Protein AF-A0AAN9F2J1-F1 (afdb_monomer)

Sequence (189 aa):
MKCRAEKGTFVWPIFYRLDPADVGFQRKSFGEAFEKHEQRYEEETIQEWKSASKEASKISGWHITYGTVEITIVNDIVQSVSTKLGKLREDDTISNIRSNIREVDELIKDQVTNMYLWPKALEVPIMDPAKDMKIPVGILIVKVLRATRLKKKDLVGAPDPYVKLKLTDDKPPSKKTTVKYKSLNPEWN

pLDDT: mean 80.3, std 12.78, range [51.94, 96.38]

Nearest PDB structures (foldseek):
  7xoz-assembly1_E  TM=9.386E-01  e=4.484E-05  Arabidopsis thaliana
  7xoz-assembly1_F  TM=9.449E-01  e=5.423E-05  Arabidopsis thaliana
  3ozi-assembly1_A  TM=9.285E-01  e=6.157E-05  Linum usitatissimum
  5teb-assembly6_F  TM=9.396E-01  e=2.485E-04  Arabidopsis thaliana
  5h3c-assembly1_A  TM=9.480E-01  e=1.213E-03  Arabidopsis thaliana

Mean predicted aligned error: 16.96 Å

Organism: Crotalaria pallida (NCBI:txid3830)

Solvent-accessible surface area (backbone atoms only — not comparable to full-atom values): 11326 Å² total; per-residue (Å²): 103,67,57,37,75,77,67,66,46,91,74,69,48,73,29,76,73,47,58,46,65,32,49,34,67,45,34,69,77,54,20,59,50,49,60,60,44,59,78,74,47,57,67,68,60,51,52,53,49,51,51,43,34,30,58,49,38,74,45,76,58,50,74,42,49,93,88,56,65,61,68,59,55,52,52,50,50,53,49,52,52,52,51,55,61,52,71,69,63,86,57,92,71,46,69,68,50,50,56,57,47,52,53,49,52,51,48,49,52,49,54,51,48,62,60,73,46,53,38,65,58,42,74,37,71,38,71,53,91,90,49,101,56,98,63,58,82,44,73,47,77,42,70,58,42,67,51,69,80,55,81,73,85,59,97,73,79,60,45,61,48,62,53,75,49,66,89,61,92,82,70,81,73,63,47,66,56,72,72,36,80,60,35,48,59,41,69,55,81

InterPro domains:
  IPR000008 C2 domain [PF00168] (138-189)
  IPR000008 C2 domain [PS50004] (121-189)
  IPR000157 Toll/interleukin-1 receptor homology (TIR) domain [PF01582] (1-91)
  IPR035892 C2 domain superfamily [G3DSA:2.60.40.150] (127-189)
  IPR035892 C2 domain superfamily [SSF49562] (132-189)
  IPR035897 Toll/interleukin-1 receptor homology (TIR) domain superfamily [G3DSA:3.40.50.10140] (1-107)
  IPR035897 Toll/interleukin-1 receptor homology (TIR) domain superfamily [SSF52200] (3-64)
  IPR045050 Synaptotagmin, plant [PTHR10774] (102-189)

Foldseek 3Di:
DVCCVPVVDDDADEAAQHQLVCQQVVDDPSVVVLVVVPVPDDPVVSVVSNVVSNVNSPDHHHYHHPPDPVVVRVVVVVVVVVVVVVVVPPDPVVPVVVVVVVVVVVVVVVVVCLVVCPLPWDWFFAPDPVDPDPDGPDIDTHRDFKDAQADAPDPDAADFDKDWDQPDPPDDDIDIQDTHHRDRIDGSD

Radius of gyration: 23.97 Å; Cα contacts (8 Å, |Δi|>4): 207; chains: 1; bounding box: 60×46×66 Å

Secondary structure (DSSP, 8-state):
-HHHHHH------EEESS-HHHHHTT-HHHHHHHHHHHTTS-HHHHHHHHHHHHHHHTS--EEE-TT--HHHHHHHHHHHHHHHHHHT-SSTTHHHHHHHHHHHHHHHHHHHHHHHT-S-EEEEEEP-TTS--SS-SEEEEEE--B--SPPP-SSSS------EE-S-SSS---EEPPPPTT-SS-B--

Structure (mmCIF, N/CA/C/O backbone):
data_AF-A0AAN9F2J1-F1
#
_entry.id   AF-A0AAN9F2J1-F1
#
loop_
_atom_site.group_PDB
_atom_site.id
_atom_site.type_symbol
_atom_site.label_atom_id
_atom_site.label_alt_id
_atom_site.la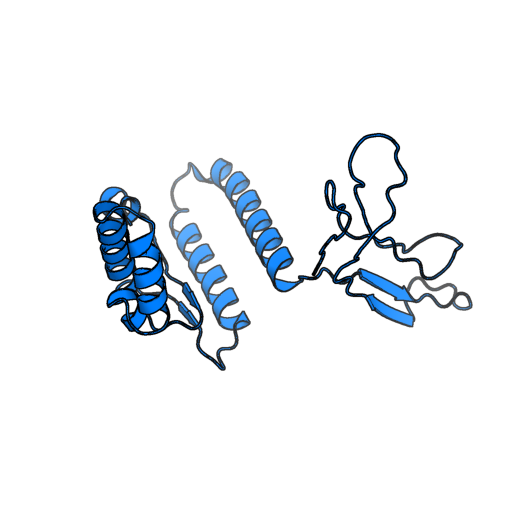bel_comp_id
_atom_site.label_asym_id
_atom_site.label_entity_id
_atom_site.label_seq_id
_atom_site.pdbx_PDB_ins_code
_atom_site.Cartn_x
_atom_site.Cartn_y
_atom_site.Cartn_z
_atom_site.occupancy
_atom_site.B_iso_or_equiv
_atom_site.auth_seq_id
_atom_site.auth_comp_id
_atom_site.auth_asym_id
_atom_site.auth_atom_id
_atom_site.pdbx_PDB_model_num
ATOM 1 N N . MET A 1 1 ? -8.086 2.748 13.077 1.00 88.12 1 MET A N 1
ATOM 2 C CA . MET A 1 1 ? -9.523 2.441 13.282 1.00 88.12 1 MET A CA 1
ATOM 3 C C . MET A 1 1 ? -10.230 3.407 14.230 1.00 88.12 1 MET A C 1
ATOM 5 O O . MET A 1 1 ? -11.348 3.783 13.906 1.00 88.12 1 MET A O 1
ATOM 9 N N . LYS A 1 2 ? -9.588 3.889 15.309 1.00 84.88 2 LYS A N 1
ATOM 10 C CA . LYS A 1 2 ? -10.145 4.899 16.239 1.00 84.88 2 LYS A CA 1
ATOM 11 C C . LYS A 1 2 ? -10.732 6.139 15.524 1.00 84.88 2 LYS A C 1
ATOM 13 O O . LYS A 1 2 ? -11.918 6.406 15.659 1.00 84.88 2 LYS A O 1
ATOM 18 N N . CYS A 1 3 ? -9.987 6.771 14.604 1.00 79.50 3 CYS A N 1
ATOM 19 C CA . CYS A 1 3 ? -10.497 7.910 13.814 1.00 79.50 3 CYS A CA 1
ATOM 20 C C . CYS A 1 3 ? -11.768 7.604 13.003 1.00 79.50 3 CYS A C 1
ATOM 22 O O . CYS A 1 3 ? -12.643 8.457 12.897 1.00 79.50 3 CYS A O 1
ATOM 24 N N . ARG A 1 4 ? -11.901 6.393 12.446 1.00 84.44 4 ARG A N 1
ATOM 25 C CA . ARG A 1 4 ? -13.108 5.998 11.705 1.00 84.44 4 ARG A CA 1
ATOM 26 C C . ARG A 1 4 ? -14.330 5.973 12.621 1.00 84.44 4 ARG A C 1
ATOM 28 O O . ARG A 1 4 ? -15.388 6.426 12.206 1.00 84.44 4 ARG A O 1
ATOM 35 N N . ALA A 1 5 ? -14.171 5.447 13.834 1.00 82.81 5 ALA A N 1
ATOM 36 C CA . ALA A 1 5 ? -15.243 5.370 14.821 1.00 82.81 5 ALA A CA 1
ATOM 37 C C . ALA A 1 5 ? -15.599 6.752 15.392 1.00 82.81 5 ALA A C 1
ATOM 39 O O . ALA A 1 5 ? -16.771 7.085 15.499 1.00 82.81 5 ALA A O 1
ATOM 40 N N . GLU A 1 6 ? -14.595 7.569 15.712 1.00 83.44 6 GLU A N 1
ATOM 41 C CA . GLU A 1 6 ? -14.786 8.852 16.403 1.00 83.44 6 GLU A CA 1
ATOM 42 C C . GLU A 1 6 ? -15.115 10.015 15.462 1.00 83.44 6 GLU A C 1
ATOM 44 O O . GLU A 1 6 ? -15.897 10.896 15.800 1.00 83.44 6 GLU A O 1
ATOM 49 N N . LYS A 1 7 ? -14.492 10.047 14.280 1.00 80.44 7 LYS A N 1
ATOM 50 C CA . LYS A 1 7 ? -14.532 11.185 13.345 1.00 80.44 7 LYS A CA 1
A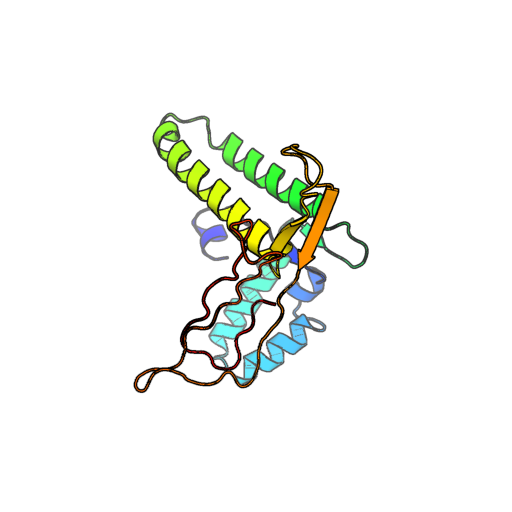TOM 51 C C . LYS A 1 7 ? -15.241 10.851 12.034 1.00 80.44 7 LYS A C 1
ATOM 53 O O . LYS A 1 7 ? -15.190 11.646 11.101 1.00 80.44 7 LYS A O 1
ATOM 58 N N . GLY A 1 8 ? -15.816 9.652 11.915 1.00 79.06 8 GLY A N 1
ATOM 59 C CA . GLY A 1 8 ? -16.486 9.200 10.693 1.00 79.06 8 GLY A CA 1
ATOM 60 C C . GLY A 1 8 ? -15.572 9.154 9.464 1.00 79.06 8 GLY A C 1
ATOM 61 O O . GLY A 1 8 ? -16.050 9.280 8.338 1.00 79.06 8 GLY A O 1
ATOM 62 N N . THR A 1 9 ? -14.252 9.016 9.649 1.00 77.44 9 THR A N 1
ATOM 63 C CA . THR A 1 9 ? -13.304 9.031 8.524 1.00 77.44 9 THR A CA 1
ATOM 64 C C . THR A 1 9 ? -13.534 7.829 7.615 1.00 77.44 9 THR A C 1
ATOM 66 O O . THR A 1 9 ? -13.667 6.699 8.088 1.00 77.44 9 THR A O 1
ATOM 69 N N . PHE A 1 10 ? -13.536 8.047 6.300 1.00 83.12 10 PHE A N 1
ATOM 70 C CA . PHE A 1 10 ? -13.617 6.948 5.342 1.00 83.12 10 PHE A CA 1
ATOM 71 C C . PHE A 1 10 ? -12.339 6.109 5.396 1.00 83.12 10 PHE A C 1
ATOM 73 O O . PHE A 1 10 ? -11.229 6.636 5.400 1.00 83.12 10 PHE A O 1
ATOM 80 N N . VAL A 1 11 ? -12.512 4.792 5.440 1.00 89.25 11 VAL A N 1
ATOM 81 C CA . VAL A 1 11 ? -11.433 3.808 5.361 1.00 89.25 11 VAL A CA 1
ATOM 82 C C . VAL A 1 11 ? -11.823 2.835 4.267 1.00 89.25 11 VAL A C 1
ATOM 84 O O . VAL A 1 11 ? -12.936 2.311 4.297 1.00 89.25 11 VAL A O 1
ATOM 87 N N . TRP A 1 12 ? -10.910 2.586 3.337 1.00 91.62 12 TRP A N 1
ATOM 88 C CA . TRP A 1 12 ? -11.069 1.553 2.325 1.00 91.62 12 TRP A CA 1
ATOM 89 C C . TRP A 1 12 ? -9.886 0.592 2.400 1.00 91.62 12 TRP A C 1
ATOM 91 O O . TRP A 1 12 ? -8.775 0.971 2.022 1.00 91.62 12 TRP A O 1
ATOM 101 N N . PRO A 1 13 ? -10.074 -0.621 2.939 1.00 94.12 13 PRO A N 1
ATOM 102 C CA . PRO A 1 13 ? -8.992 -1.585 3.008 1.00 94.12 13 PRO A CA 1
ATOM 103 C C . PRO A 1 13 ? -8.634 -2.110 1.613 1.00 94.12 13 PRO A C 1
ATOM 105 O O . PRO A 1 13 ? -9.491 -2.288 0.745 1.00 94.12 13 PRO A O 1
ATOM 108 N N . ILE A 1 14 ? -7.346 -2.389 1.426 1.00 95.50 14 ILE A N 1
ATOM 109 C CA . ILE A 1 14 ? -6.813 -3.097 0.264 1.00 95.50 14 ILE A CA 1
ATOM 110 C C . ILE A 1 14 ? -6.174 -4.378 0.792 1.00 95.50 14 ILE A C 1
ATOM 112 O O . ILE A 1 14 ? -5.176 -4.338 1.511 1.00 95.50 14 ILE A O 1
ATOM 116 N N . PHE A 1 15 ? -6.761 -5.516 0.449 1.00 94.12 15 PHE A N 1
ATOM 117 C CA . PHE A 1 15 ? -6.281 -6.835 0.827 1.00 94.12 15 PHE A CA 1
ATOM 118 C C . PHE A 1 15 ? -5.424 -7.393 -0.308 1.00 94.12 15 PHE A C 1
ATOM 120 O O . PHE A 1 15 ? -5.926 -7.971 -1.274 1.00 94.12 15 PHE A O 1
ATOM 127 N N . TYR A 1 16 ? -4.114 -7.163 -0.221 1.00 93.50 16 TYR A N 1
ATOM 128 C CA . TYR A 1 16 ? -3.163 -7.602 -1.238 1.00 93.50 16 TYR A CA 1
ATOM 129 C C . TYR A 1 16 ? -2.696 -9.032 -0.973 1.00 93.50 16 TYR A C 1
ATOM 131 O O . TYR A 1 16 ? -1.917 -9.273 -0.054 1.00 93.50 16 TYR A O 1
ATOM 139 N N . ARG A 1 17 ? -3.171 -9.978 -1.787 1.00 91.25 17 ARG A N 1
ATOM 140 C CA . ARG A 1 17 ? -2.888 -11.420 -1.685 1.00 91.25 17 ARG A CA 1
ATOM 141 C C . ARG A 1 17 ? -3.198 -12.004 -0.303 1.00 91.25 17 ARG A C 1
ATOM 143 O O . ARG A 1 17 ? -2.570 -12.970 0.125 1.00 91.25 17 ARG A O 1
ATOM 150 N N . LEU A 1 18 ? -4.169 -11.411 0.382 1.00 91.25 18 LEU A N 1
ATOM 151 C CA . LEU A 1 18 ? -4.663 -11.828 1.685 1.00 91.25 18 LEU A CA 1
ATOM 152 C C . LEU A 1 18 ? -6.176 -11.936 1.611 1.00 91.25 18 LEU A C 1
ATOM 154 O O . LEU A 1 18 ? -6.822 -11.025 1.105 1.00 91.25 18 LEU A O 1
ATOM 158 N N . ASP A 1 19 ? -6.728 -13.007 2.170 1.00 92.38 19 ASP A N 1
ATOM 159 C CA . ASP A 1 19 ? -8.167 -13.107 2.367 1.00 92.38 19 ASP A CA 1
ATOM 160 C C . ASP A 1 19 ? -8.578 -12.185 3.535 1.00 92.38 19 ASP A C 1
ATOM 162 O O . ASP A 1 19 ? -7.998 -12.295 4.625 1.00 92.38 19 ASP A O 1
ATOM 166 N N . PRO A 1 20 ? -9.567 -11.289 3.361 1.00 95.06 20 PRO A N 1
ATOM 167 C CA . PRO A 1 20 ? -10.099 -10.478 4.453 1.00 95.06 20 PRO A CA 1
ATOM 168 C C . PRO A 1 20 ? -10.484 -11.306 5.687 1.00 95.06 20 PRO A C 1
ATOM 170 O O . PRO A 1 20 ? -10.257 -10.865 6.814 1.00 95.06 20 PRO A O 1
ATOM 173 N N . ALA A 1 21 ? -11.013 -12.520 5.505 1.00 95.06 21 ALA A N 1
ATOM 174 C CA . ALA A 1 21 ? -11.362 -13.405 6.610 1.00 95.06 21 ALA A CA 1
ATOM 175 C C . ALA A 1 21 ? -10.120 -13.849 7.396 1.00 95.06 21 ALA A C 1
ATOM 177 O O . ALA A 1 21 ? -10.139 -13.851 8.628 1.00 95.06 21 ALA A O 1
ATOM 178 N N . ASP A 1 22 ? -9.020 -14.166 6.709 1.00 95.50 22 ASP A N 1
ATOM 179 C CA . ASP A 1 22 ? -7.764 -14.535 7.366 1.00 95.50 22 ASP A CA 1
ATOM 180 C C . ASP A 1 22 ? -7.171 -13.347 8.141 1.00 95.50 22 ASP A C 1
ATOM 182 O O . ASP A 1 22 ? -6.646 -13.534 9.238 1.00 95.50 22 ASP A O 1
ATOM 186 N N . VAL A 1 23 ? -7.331 -12.116 7.639 1.00 95.69 23 VAL A N 1
ATOM 187 C CA . VAL A 1 23 ? -6.962 -10.887 8.367 1.00 95.69 23 VAL A CA 1
ATOM 188 C C . VAL A 1 23 ? -7.830 -10.693 9.610 1.00 95.69 23 VAL A C 1
ATOM 190 O O . VAL A 1 23 ? -7.321 -10.373 10.686 1.00 95.69 23 VAL A O 1
ATOM 193 N N . GLY A 1 24 ? -9.142 -10.898 9.478 1.00 95.56 24 GLY A N 1
ATOM 194 C CA . GLY A 1 24 ? -10.116 -10.663 10.541 1.00 95.56 24 GLY A CA 1
ATOM 195 C C . GLY A 1 24 ? -10.065 -11.674 11.682 1.00 95.56 24 GLY A C 1
ATOM 196 O O . GLY A 1 24 ? -10.302 -11.305 12.834 1.00 95.56 24 GLY A O 1
ATOM 197 N N . PHE A 1 25 ? -9.729 -12.926 11.368 1.00 95.19 25 PHE A N 1
ATOM 198 C CA . PHE A 1 25 ? -9.583 -14.019 12.334 1.00 95.19 25 PHE A CA 1
ATOM 199 C C . PHE A 1 25 ? -8.126 -14.350 12.679 1.00 95.19 25 PHE A C 1
ATOM 201 O O . PHE A 1 25 ? -7.899 -15.310 13.409 1.00 95.19 25 PHE A O 1
ATOM 208 N N . GLN A 1 26 ? -7.160 -13.595 12.145 1.00 95.31 26 GLN A N 1
ATOM 209 C CA . GLN A 1 26 ? -5.722 -13.808 12.339 1.00 95.31 26 GLN A CA 1
ATOM 210 C C . GLN A 1 26 ? -5.296 -15.251 12.029 1.00 95.31 26 GLN A C 1
ATOM 212 O O . GLN A 1 26 ? -4.743 -15.953 12.869 1.00 95.31 26 GLN A O 1
ATOM 217 N N . ARG A 1 27 ? -5.589 -15.712 10.810 1.00 95.69 27 ARG A N 1
ATOM 218 C CA . ARG A 1 27 ? -5.299 -17.079 10.347 1.00 95.69 27 ARG A CA 1
ATOM 219 C C . ARG A 1 27 ? -4.188 -17.102 9.298 1.00 95.69 27 ARG A C 1
ATOM 221 O O . ARG A 1 27 ? -3.841 -16.072 8.717 1.00 95.69 27 ARG A O 1
ATOM 228 N N . LYS A 1 28 ? -3.664 -18.304 9.032 1.00 94.69 28 LYS A N 1
ATOM 229 C CA . LYS A 1 28 ? -2.629 -18.577 8.017 1.00 94.69 28 LYS A CA 1
ATOM 230 C C . LYS A 1 28 ? -1.415 -17.652 8.198 1.00 94.69 28 LYS A C 1
ATOM 232 O O . LYS A 1 28 ? -1.052 -17.335 9.326 1.00 94.69 28 LYS A O 1
ATOM 237 N N . SER A 1 29 ? -0.836 -17.166 7.102 1.00 93.25 29 SER A N 1
ATOM 238 C CA . SER A 1 29 ? 0.326 -16.274 7.105 1.00 93.25 29 SER A CA 1
ATOM 239 C C . SER A 1 29 ? 0.131 -15.001 7.936 1.00 93.25 29 SER A C 1
ATOM 241 O O . SER A 1 29 ? 1.095 -14.492 8.504 1.00 93.25 29 SER A O 1
ATOM 243 N N . PHE A 1 30 ? -1.099 -14.486 8.038 1.00 93.19 30 PHE A N 1
ATOM 244 C CA . PHE A 1 30 ? -1.392 -13.318 8.867 1.00 93.19 30 PHE A CA 1
ATOM 245 C C . PHE A 1 30 ? -1.363 -13.671 10.362 1.00 93.19 30 PHE A C 1
ATOM 247 O O . PHE A 1 30 ? -0.805 -12.923 11.159 1.00 93.19 30 PHE A O 1
ATOM 254 N N . GLY A 1 31 ? -1.895 -14.840 10.731 1.00 94.25 31 GLY A N 1
ATOM 255 C CA . GLY A 1 31 ? -1.804 -15.393 12.087 1.00 94.25 31 GLY A CA 1
ATOM 256 C C . GLY A 1 31 ? -0.367 -15.689 12.517 1.00 94.25 31 GLY A C 1
ATOM 257 O O . GLY A 1 31 ? 0.063 -15.225 13.567 1.00 94.25 31 GLY A O 1
ATOM 258 N N . GLU A 1 32 ? 0.414 -16.350 11.659 1.00 95.06 32 GLU A N 1
ATOM 259 C CA . GLU A 1 32 ? 1.839 -16.633 11.905 1.00 95.06 32 GLU A CA 1
ATOM 260 C C . GLU A 1 32 ? 2.663 -15.351 12.134 1.00 95.06 32 GLU A C 1
ATOM 262 O O . GLU A 1 32 ? 3.640 -15.342 12.887 1.00 95.06 32 GLU A O 1
ATOM 267 N N . ALA A 1 33 ? 2.292 -14.245 11.478 1.00 94.44 33 ALA A N 1
ATOM 268 C CA . ALA A 1 33 ? 2.910 -12.945 11.722 1.00 94.44 33 ALA A CA 1
ATOM 269 C C . ALA A 1 33 ? 2.545 -12.391 13.111 1.00 94.44 33 ALA A C 1
ATOM 271 O O . ALA A 1 33 ? 3.418 -11.857 13.798 1.00 94.44 33 ALA A O 1
ATOM 272 N N . PHE A 1 34 ? 1.293 -12.556 13.549 1.00 94.56 34 PHE A N 1
ATOM 273 C CA . PHE A 1 34 ? 0.853 -12.163 14.890 1.00 94.56 34 PHE A CA 1
ATOM 274 C C . PHE A 1 34 ? 1.563 -12.952 15.994 1.00 94.56 34 PHE A C 1
ATOM 276 O O . PHE A 1 34 ? 2.054 -12.331 16.931 1.00 94.56 34 PHE A O 1
ATOM 283 N N . GLU A 1 35 ? 1.728 -14.269 15.849 1.00 94.19 35 GLU A N 1
ATOM 284 C CA . GLU A 1 35 ? 2.464 -15.103 16.818 1.00 94.19 35 GLU A CA 1
ATOM 285 C C . GLU A 1 35 ? 3.909 -14.611 17.022 1.00 94.19 35 GLU A C 1
ATOM 287 O O . GLU A 1 35 ? 4.427 -14.561 18.138 1.00 94.19 35 GLU A O 1
ATOM 292 N N . LYS A 1 36 ? 4.574 -14.176 15.944 1.00 93.88 36 LYS A N 1
ATOM 293 C CA . LYS A 1 36 ? 5.924 -13.588 16.023 1.00 93.88 36 LYS A CA 1
ATOM 294 C C . LYS A 1 36 ? 5.934 -12.228 16.719 1.00 93.88 36 LYS A C 1
ATOM 296 O O . LYS A 1 36 ? 6.934 -11.876 17.347 1.00 93.88 36 LYS A O 1
ATOM 301 N N . HIS A 1 37 ? 4.875 -11.438 16.563 1.00 91.56 37 HIS A N 1
ATOM 302 C CA . HIS A 1 37 ? 4.752 -10.129 17.202 1.00 91.56 37 HIS A CA 1
ATOM 303 C C . HIS A 1 37 ? 4.378 -10.238 18.683 1.00 91.56 37 HIS A C 1
ATOM 305 O O . HIS A 1 37 ? 4.889 -9.453 19.474 1.00 91.56 37 HIS A O 1
ATOM 311 N N . GLU A 1 38 ? 3.599 -11.243 19.079 1.00 93.19 38 GLU A N 1
ATOM 312 C CA . GLU A 1 38 ? 3.271 -11.537 20.482 1.00 93.19 38 GLU A CA 1
ATOM 313 C C . GLU A 1 38 ? 4.507 -11.779 21.354 1.00 93.19 38 GLU A C 1
ATOM 315 O O . GLU A 1 38 ? 4.516 -11.431 22.526 1.00 93.19 38 GLU A O 1
ATOM 320 N N . GLN A 1 39 ? 5.594 -12.298 20.779 1.00 91.19 39 GLN A N 1
ATOM 321 C CA . GLN A 1 39 ? 6.862 -12.485 21.495 1.00 91.19 39 GLN A CA 1
ATOM 322 C C . GLN A 1 39 ? 7.644 -11.179 21.722 1.00 91.19 39 GLN A C 1
ATOM 324 O O . GLN A 1 39 ? 8.650 -11.182 22.430 1.00 91.19 39 GLN A O 1
ATOM 329 N N . ARG A 1 40 ? 7.260 -10.084 21.055 1.00 92.56 40 ARG A N 1
ATOM 330 C CA . ARG A 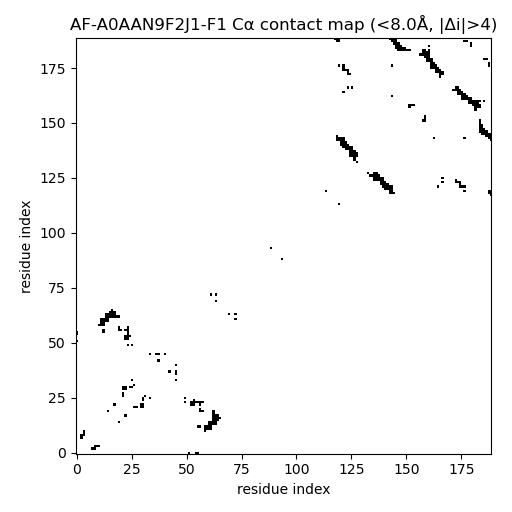1 40 ? 8.045 -8.838 20.978 1.00 92.56 40 ARG A CA 1
ATOM 331 C C . ARG A 1 40 ? 7.333 -7.621 21.550 1.00 92.56 40 ARG A C 1
ATOM 333 O O . ARG A 1 40 ? 7.997 -6.619 21.801 1.00 92.56 40 ARG A O 1
ATOM 340 N N . TYR A 1 41 ? 6.014 -7.679 21.678 1.00 94.31 41 TYR A N 1
ATOM 341 C CA . TYR A 1 41 ? 5.180 -6.547 22.053 1.00 94.31 41 TYR A CA 1
ATOM 342 C C . TYR A 1 41 ? 4.251 -6.920 23.202 1.00 94.31 41 TYR A C 1
ATOM 344 O O . TYR A 1 41 ? 3.850 -8.072 23.337 1.00 94.31 41 TYR A O 1
ATOM 352 N N . GLU A 1 42 ? 3.896 -5.912 23.997 1.00 95.44 42 GLU A N 1
ATOM 353 C CA . GLU A 1 42 ? 2.980 -6.045 25.128 1.00 95.44 42 GLU A CA 1
ATOM 354 C C . GLU A 1 42 ? 1.606 -6.567 24.687 1.00 95.44 42 GLU A C 1
ATOM 356 O O . GLU A 1 42 ? 1.095 -6.201 23.620 1.00 95.44 42 GLU A O 1
ATOM 361 N N . GLU A 1 43 ? 0.974 -7.370 25.544 1.00 93.69 43 GLU A N 1
ATOM 362 C CA . GLU A 1 43 ? -0.318 -8.002 25.257 1.00 93.69 43 GLU A CA 1
ATOM 363 C C . GLU A 1 43 ? -1.396 -6.972 24.887 1.00 93.69 43 GLU A C 1
ATOM 365 O O . GLU A 1 43 ? -2.131 -7.168 23.920 1.00 93.69 43 GLU A O 1
ATOM 370 N N . GLU A 1 44 ? -1.441 -5.833 25.584 1.00 95.81 44 GLU A N 1
ATOM 371 C CA . GLU A 1 44 ? -2.381 -4.744 25.295 1.00 95.81 44 GLU A CA 1
ATOM 372 C C . GLU A 1 44 ? -2.253 -4.250 23.843 1.00 95.81 44 GLU A C 1
ATOM 374 O O . GLU A 1 44 ? -3.252 -4.121 23.132 1.00 95.81 44 GLU A O 1
ATOM 379 N N . THR A 1 45 ? -1.019 -4.062 23.363 1.00 94.19 45 THR A N 1
ATOM 380 C CA . THR A 1 45 ? -0.748 -3.614 21.986 1.00 94.19 45 THR A CA 1
ATOM 381 C C . THR A 1 45 ? -1.227 -4.651 20.971 1.00 94.19 45 THR A C 1
ATOM 383 O O . THR A 1 45 ? -1.854 -4.307 19.966 1.00 94.19 45 THR A O 1
ATOM 386 N N . ILE A 1 46 ? -0.983 -5.935 21.244 1.00 95.88 46 ILE A N 1
ATOM 387 C CA . ILE A 1 46 ? -1.442 -7.026 20.382 1.00 95.88 46 ILE A CA 1
ATOM 388 C C . ILE A 1 46 ? -2.970 -7.077 20.319 1.00 95.88 46 ILE A C 1
ATOM 390 O O . ILE A 1 46 ? -3.529 -7.232 19.230 1.00 95.88 46 ILE A O 1
ATOM 394 N N . GLN A 1 47 ? -3.659 -6.925 21.452 1.00 94.31 47 GLN A N 1
ATOM 395 C CA . GLN A 1 47 ? -5.124 -6.924 21.490 1.00 94.31 47 GLN A CA 1
ATOM 396 C C . GLN A 1 47 ? -5.710 -5.735 20.719 1.00 94.31 47 GLN A C 1
ATOM 398 O O . GLN A 1 47 ? -6.669 -5.909 19.957 1.00 94.31 47 GLN A O 1
ATOM 403 N N . GLU A 1 48 ? -5.106 -4.545 20.830 1.00 95.44 48 GLU A N 1
ATOM 404 C CA . GLU A 1 48 ? -5.499 -3.390 20.018 1.00 95.44 48 GLU A CA 1
ATOM 405 C C . GLU A 1 48 ? -5.358 -3.676 18.516 1.00 95.44 48 GLU A C 1
ATOM 407 O O . GLU A 1 48 ? -6.264 -3.363 17.735 1.00 95.44 48 GLU A O 1
ATOM 412 N N . TRP A 1 49 ? -4.253 -4.300 18.097 1.00 96.38 49 TRP A N 1
ATOM 413 C CA . TRP A 1 49 ? -4.015 -4.640 16.693 1.00 96.38 49 TRP A CA 1
ATOM 414 C C . TRP A 1 49 ? -4.984 -5.707 16.188 1.00 96.38 49 TRP A C 1
ATOM 416 O O . TRP A 1 49 ? -5.577 -5.519 15.127 1.00 96.38 49 TRP A O 1
ATOM 426 N N . LYS A 1 50 ? -5.223 -6.779 16.958 1.00 96.19 50 LYS A N 1
ATOM 427 C CA . LYS A 1 50 ? -6.214 -7.817 16.622 1.00 96.19 50 LYS A CA 1
ATOM 428 C C . LYS A 1 50 ? -7.607 -7.216 16.444 1.00 96.19 50 LYS A C 1
ATOM 430 O O . LYS A 1 50 ? -8.284 -7.493 15.452 1.00 96.19 50 LYS A O 1
ATOM 435 N N . SER A 1 51 ? -8.013 -6.339 17.362 1.00 95.94 51 SER A N 1
ATOM 436 C CA . SER A 1 51 ? -9.287 -5.620 17.281 1.00 95.94 51 SER A CA 1
ATOM 437 C C . SER A 1 51 ? -9.357 -4.735 16.030 1.00 95.94 51 SER A C 1
ATOM 439 O O . SER A 1 51 ? -10.314 -4.814 15.256 1.00 95.94 51 SER A O 1
ATOM 441 N N . ALA A 1 52 ? -8.306 -3.956 15.754 1.00 95.62 52 ALA A N 1
ATOM 442 C CA . ALA A 1 52 ? -8.241 -3.104 14.571 1.00 95.62 52 ALA A CA 1
ATOM 443 C C . ALA A 1 52 ? -8.280 -3.904 13.256 1.00 95.62 52 ALA A C 1
ATOM 445 O O . ALA A 1 52 ? -8.994 -3.506 12.334 1.00 95.62 52 ALA A O 1
ATOM 446 N N . SER A 1 53 ? -7.568 -5.031 13.170 1.00 95.88 53 SER A N 1
ATOM 447 C CA . SER A 1 53 ? -7.580 -5.931 12.009 1.00 95.88 53 SER A CA 1
ATOM 448 C C . SER A 1 53 ? -8.950 -6.570 11.797 1.00 95.88 53 SER A C 1
ATOM 450 O O . SER A 1 53 ? -9.450 -6.592 10.671 1.00 95.88 53 SER A O 1
ATOM 452 N N . LYS A 1 54 ? -9.606 -7.017 12.875 1.00 96.19 54 LYS A N 1
ATOM 453 C CA . LYS A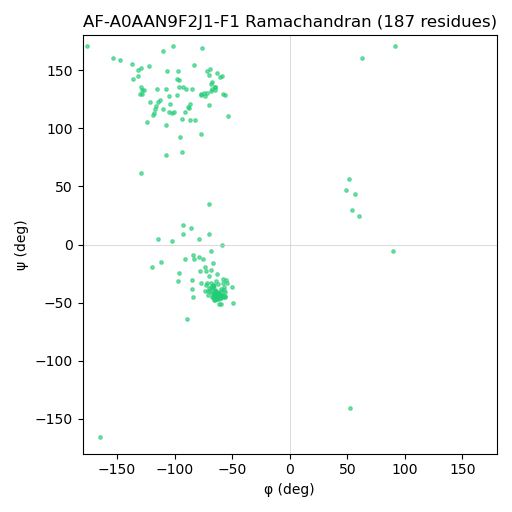 1 54 ? -10.976 -7.540 12.828 1.00 96.19 54 LYS A CA 1
ATOM 454 C C . LYS A 1 54 ? -11.958 -6.499 12.307 1.00 96.19 54 LYS A C 1
ATOM 456 O O . LYS A 1 54 ? -12.755 -6.803 11.424 1.00 96.19 54 LYS A O 1
ATOM 461 N N . GLU A 1 55 ? -11.879 -5.264 12.785 1.00 95.38 55 GLU A N 1
ATOM 462 C CA . GLU A 1 55 ? -12.751 -4.191 12.304 1.00 95.38 55 GLU A CA 1
ATOM 463 C C . GLU A 1 55 ? -12.448 -3.780 10.861 1.00 95.38 55 GLU A C 1
ATOM 465 O O . GLU A 1 55 ? -13.377 -3.514 10.100 1.00 95.38 55 GLU A O 1
ATOM 470 N N . ALA A 1 56 ? -11.176 -3.775 10.453 1.00 94.75 56 ALA A N 1
ATOM 471 C CA . ALA A 1 56 ? -10.783 -3.500 9.074 1.00 94.75 56 ALA A CA 1
ATOM 472 C C . ALA A 1 56 ? -11.272 -4.585 8.098 1.00 94.75 56 ALA A C 1
ATOM 474 O O . ALA A 1 56 ? -11.721 -4.256 7.003 1.00 94.75 56 ALA A O 1
ATOM 475 N N . SER A 1 57 ? -11.255 -5.860 8.507 1.00 95.44 57 SER A N 1
ATOM 476 C CA . SER A 1 57 ? -11.691 -6.990 7.670 1.00 95.44 57 SER A CA 1
ATOM 477 C C . SER A 1 57 ? -13.169 -6.951 7.270 1.00 95.44 57 SER A C 1
ATOM 479 O O . SER A 1 57 ? -13.548 -7.496 6.239 1.00 95.44 57 SER A O 1
ATOM 481 N N . LYS A 1 58 ? -14.009 -6.287 8.074 1.00 94.69 58 LYS A N 1
ATOM 482 C CA . LYS A 1 58 ? -15.455 -6.160 7.837 1.00 94.69 58 LYS A CA 1
ATOM 483 C C . LYS A 1 58 ? -15.810 -5.021 6.881 1.00 94.69 58 LYS A C 1
ATOM 485 O O . LYS A 1 58 ? -16.977 -4.852 6.537 1.00 94.69 58 LYS A O 1
ATOM 490 N N . ILE A 1 59 ? -14.845 -4.179 6.516 1.00 94.31 59 ILE A N 1
ATOM 491 C CA . ILE A 1 59 ? -15.084 -3.026 5.649 1.00 94.31 59 ILE A CA 1
ATOM 492 C C . ILE A 1 59 ? -15.013 -3.479 4.199 1.00 94.31 59 ILE A C 1
ATOM 494 O O . ILE A 1 59 ? -14.063 -4.149 3.801 1.00 94.31 59 ILE A O 1
ATOM 498 N N . SER A 1 60 ? -15.981 -3.049 3.392 1.00 91.31 60 SER A N 1
ATOM 499 C CA . SER A 1 60 ? -15.904 -3.196 1.942 1.00 91.31 60 SER A CA 1
ATOM 500 C C . SER A 1 60 ? -14.648 -2.514 1.399 1.00 91.31 60 SER A C 1
ATOM 502 O O . SER A 1 60 ? -14.386 -1.344 1.685 1.00 91.31 60 SER A O 1
ATOM 504 N N . GLY A 1 61 ? -13.888 -3.247 0.597 1.00 92.88 61 GLY A N 1
ATOM 505 C CA . GLY A 1 61 ? -12.654 -2.773 -0.005 1.00 92.88 61 GLY A CA 1
ATOM 506 C C . GLY A 1 61 ? -12.215 -3.686 -1.137 1.00 92.88 61 GLY A C 1
ATOM 507 O O . GLY A 1 61 ? -12.992 -4.517 -1.612 1.00 92.88 61 GLY A O 1
ATOM 508 N N . TRP A 1 62 ? -10.970 -3.532 -1.568 1.00 94.75 62 TRP A N 1
ATOM 509 C CA . TRP A 1 62 ? -10.443 -4.262 -2.717 1.00 94.75 62 TRP A CA 1
ATOM 510 C C . TRP A 1 62 ? -9.679 -5.497 -2.277 1.00 94.75 62 TRP A C 1
ATOM 512 O O . TRP A 1 62 ? -8.859 -5.432 -1.365 1.00 94.75 62 TRP A O 1
ATOM 522 N N . HIS A 1 63 ? -9.918 -6.614 -2.954 1.00 92.06 63 HIS A N 1
ATOM 523 C CA . HIS A 1 63 ? -9.222 -7.871 -2.716 1.00 92.06 63 HIS A CA 1
ATOM 524 C C . HIS A 1 63 ? -8.450 -8.255 -3.978 1.00 92.06 63 HIS A C 1
ATOM 526 O O . HIS A 1 63 ? -9.042 -8.462 -5.034 1.00 92.06 63 HIS A O 1
ATOM 532 N N . ILE A 1 64 ? -7.122 -8.304 -3.871 1.00 92.56 64 ILE A N 1
ATOM 533 C CA . ILE A 1 64 ? -6.216 -8.563 -4.991 1.00 92.56 64 ILE A CA 1
ATOM 534 C C . ILE A 1 64 ? -5.666 -9.975 -4.823 1.00 92.56 64 ILE A C 1
ATOM 536 O O . ILE A 1 64 ? -4.788 -10.213 -3.997 1.00 92.56 64 ILE A O 1
ATOM 540 N N . THR A 1 65 ? -6.191 -10.921 -5.592 1.00 88.75 65 THR A N 1
ATOM 541 C CA . THR A 1 65 ? -5.763 -12.326 -5.578 1.00 88.75 65 THR A CA 1
ATOM 542 C C . THR A 1 65 ? -4.841 -12.639 -6.756 1.00 88.75 65 THR A C 1
ATOM 544 O O . THR A 1 65 ? -4.682 -11.838 -7.682 1.00 88.75 65 THR A O 1
ATOM 547 N N . TYR A 1 66 ? -4.234 -13.827 -6.752 1.00 85.00 66 TYR A N 1
ATOM 548 C CA . TYR A 1 66 ? -3.486 -14.317 -7.909 1.00 85.00 66 TYR A CA 1
ATOM 549 C C . TYR A 1 66 ? -4.371 -14.341 -9.163 1.00 85.00 66 TYR A C 1
ATOM 551 O O . TYR A 1 66 ? -5.472 -14.883 -9.141 1.00 85.00 66 TYR A O 1
ATOM 559 N N . GLY A 1 67 ? -3.881 -13.739 -10.249 1.00 84.25 67 GLY A N 1
ATOM 560 C CA . GLY A 1 67 ? -4.624 -13.594 -11.506 1.00 84.25 67 GLY A CA 1
ATOM 561 C C . GLY A 1 67 ? -5.464 -12.317 -11.612 1.00 84.25 67 GLY A C 1
ATOM 562 O O . GLY A 1 67 ? -5.987 -12.032 -12.686 1.00 84.25 67 GLY A O 1
ATOM 563 N N . THR A 1 68 ? -5.557 -11.512 -10.548 1.00 85.50 68 THR A N 1
ATOM 564 C CA . THR A 1 68 ? -6.173 -10.181 -10.630 1.00 85.50 68 THR A CA 1
ATOM 565 C C . THR A 1 68 ? -5.300 -9.255 -11.477 1.00 85.50 68 THR A C 1
ATOM 567 O O . THR A 1 68 ? -4.091 -9.156 -11.267 1.00 85.50 68 THR A O 1
ATOM 570 N N . VAL A 1 69 ? -5.911 -8.543 -12.423 1.00 86.81 69 VAL A N 1
ATOM 571 C CA . VAL A 1 69 ? -5.231 -7.507 -13.206 1.00 86.81 69 V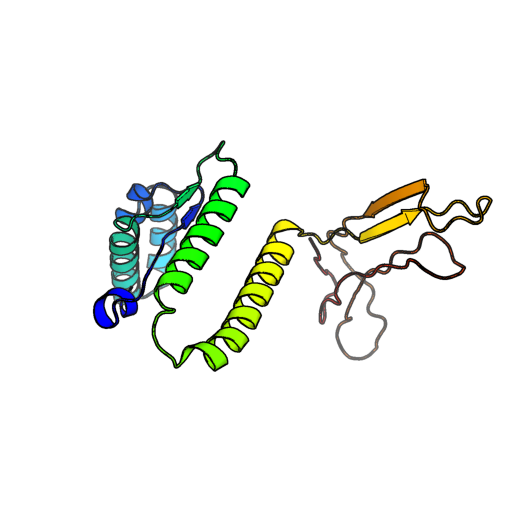AL A CA 1
ATOM 572 C C . VAL A 1 69 ? -5.099 -6.258 -12.334 1.00 86.81 69 VAL A C 1
ATOM 574 O O . VAL A 1 69 ? -6.021 -5.460 -12.236 1.00 86.81 69 VAL A O 1
ATOM 577 N N . GLU A 1 70 ? -3.955 -6.084 -11.674 1.00 85.56 70 GLU A N 1
ATOM 578 C CA . GLU A 1 70 ? -3.766 -5.034 -10.656 1.00 85.56 70 GLU A CA 1
ATOM 579 C C . GLU A 1 70 ? -4.092 -3.617 -11.166 1.00 85.56 70 GLU A C 1
ATOM 581 O O . GLU A 1 70 ? -4.644 -2.808 -10.422 1.00 85.56 70 GLU A O 1
ATOM 586 N N . ILE A 1 71 ? -3.845 -3.325 -12.451 1.00 82.50 71 ILE A N 1
ATOM 587 C CA . ILE A 1 71 ? -4.121 -2.002 -13.034 1.00 82.50 71 ILE A CA 1
ATOM 588 C C . ILE A 1 71 ? -5.615 -1.642 -13.038 1.00 82.50 71 ILE A C 1
ATOM 590 O O . ILE A 1 71 ? -5.956 -0.469 -12.896 1.00 82.50 71 ILE A O 1
ATOM 594 N N . THR A 1 72 ? -6.524 -2.617 -13.153 1.00 84.31 72 THR A N 1
ATOM 595 C CA . THR A 1 72 ? -7.965 -2.324 -13.100 1.00 84.31 72 THR A CA 1
ATOM 596 C C . THR A 1 72 ? -8.381 -1.933 -11.689 1.00 84.31 72 THR A C 1
ATOM 598 O O . THR A 1 72 ? -9.123 -0.969 -11.523 1.00 84.31 72 THR A O 1
ATOM 601 N N . ILE A 1 73 ? -7.829 -2.610 -10.680 1.00 89.56 73 ILE A N 1
ATOM 602 C CA . ILE A 1 73 ? -8.057 -2.298 -9.268 1.00 89.56 73 ILE A CA 1
ATOM 603 C C . ILE A 1 73 ? -7.498 -0.918 -8.923 1.00 89.56 73 ILE A C 1
ATOM 605 O O . ILE A 1 73 ? -8.187 -0.122 -8.296 1.00 89.56 73 ILE A O 1
ATOM 609 N N . VAL A 1 74 ? -6.282 -0.594 -9.371 1.00 85.81 74 VAL A N 1
ATOM 610 C CA . VAL A 1 74 ? -5.689 0.736 -9.152 1.00 85.81 74 VAL A CA 1
ATOM 611 C C . VAL A 1 74 ? -6.552 1.832 -9.775 1.00 85.81 74 VAL A C 1
ATOM 613 O O . VAL A 1 74 ? -6.842 2.827 -9.114 1.00 85.81 74 VAL A O 1
ATOM 616 N N . ASN A 1 75 ? -7.003 1.647 -11.018 1.00 80.69 75 ASN A N 1
ATOM 617 C CA . ASN A 1 75 ? -7.877 2.618 -11.671 1.00 80.69 75 ASN A CA 1
ATOM 618 C C . ASN A 1 75 ? -9.201 2.785 -10.915 1.00 80.69 75 ASN A C 1
ATOM 620 O O . ASN A 1 75 ? -9.641 3.915 -10.708 1.00 80.69 75 ASN A O 1
ATOM 624 N N . ASP A 1 76 ? -9.805 1.691 -10.454 1.00 87.81 76 ASP A N 1
ATOM 625 C CA . ASP A 1 76 ? -11.042 1.730 -9.671 1.00 87.81 76 ASP A CA 1
ATOM 626 C C . ASP A 1 76 ? -10.863 2.438 -8.315 1.00 87.81 76 ASP A C 1
ATOM 628 O O . ASP A 1 76 ? -11.693 3.263 -7.925 1.00 87.81 76 ASP A O 1
ATOM 632 N N . ILE A 1 77 ? -9.731 2.215 -7.635 1.00 87.75 77 ILE A N 1
ATOM 633 C CA . ILE A 1 77 ? -9.357 2.940 -6.411 1.00 87.75 77 ILE A CA 1
ATOM 634 C C . ILE A 1 77 ? -9.263 4.441 -6.696 1.00 87.75 77 ILE A C 1
ATOM 636 O O . ILE A 1 77 ? -9.885 5.242 -5.996 1.00 87.75 77 ILE A O 1
ATOM 640 N N . VAL A 1 78 ? -8.520 4.835 -7.736 1.00 85.50 78 VAL A N 1
ATOM 641 C CA . VAL A 1 78 ? -8.338 6.248 -8.109 1.00 85.50 78 VAL A CA 1
ATOM 642 C C . VAL A 1 78 ? -9.682 6.911 -8.412 1.00 85.50 78 VAL A C 1
ATOM 644 O O . VAL A 1 78 ? -9.934 8.026 -7.946 1.00 85.50 78 VAL A O 1
ATOM 647 N N . GLN A 1 79 ? -10.569 6.229 -9.141 1.00 82.75 79 GLN A N 1
ATOM 648 C CA . GLN A 1 79 ? -11.905 6.741 -9.453 1.00 82.75 79 GLN A CA 1
ATOM 649 C C . GLN A 1 79 ? -12.797 6.838 -8.211 1.00 82.75 79 GLN A C 1
ATOM 651 O O . GLN A 1 79 ? -13.488 7.844 -8.025 1.00 82.75 79 GLN A O 1
ATOM 656 N N . SER A 1 80 ? -12.752 5.842 -7.326 1.00 85.75 80 SER A N 1
ATOM 657 C CA . SER A 1 80 ? -13.517 5.823 -6.075 1.00 85.75 80 SER A CA 1
ATOM 658 C C . SER A 1 80 ? -13.106 6.956 -5.134 1.00 85.75 80 SER A C 1
ATOM 660 O O . SER A 1 80 ? -13.961 7.689 -4.625 1.00 85.75 80 SER A O 1
ATOM 662 N N . VAL A 1 81 ? -11.796 7.160 -4.961 1.00 84.75 81 VAL A N 1
ATOM 663 C CA . VAL A 1 81 ? -11.232 8.271 -4.182 1.00 84.75 81 VAL A CA 1
ATOM 664 C C . VAL A 1 81 ? -11.639 9.605 -4.807 1.00 84.75 81 VAL A C 1
ATOM 666 O O . VAL A 1 81 ? -12.213 10.455 -4.123 1.00 84.75 81 VAL A O 1
ATOM 669 N N . SER A 1 82 ? -11.428 9.763 -6.117 1.00 81.19 82 SER A N 1
ATOM 670 C CA . SER A 1 82 ? -11.753 10.989 -6.859 1.00 81.19 82 SER A CA 1
ATOM 671 C C . SER A 1 82 ? -13.235 11.354 -6.759 1.00 81.19 82 SER A C 1
ATOM 673 O O . SER A 1 82 ? -13.576 12.510 -6.512 1.00 81.19 82 SER A O 1
ATOM 675 N N . THR A 1 83 ? -14.126 10.369 -6.889 1.00 81.75 83 THR A N 1
ATOM 676 C CA . THR A 1 83 ? -15.581 10.555 -6.776 1.00 81.75 83 THR A CA 1
ATOM 677 C C . THR A 1 83 ? -15.979 10.959 -5.364 1.00 81.75 83 THR A C 1
ATOM 679 O O . THR A 1 83 ? -16.804 11.856 -5.179 1.00 81.75 83 THR A O 1
ATOM 682 N N . LYS A 1 84 ? -15.395 10.323 -4.343 1.00 79.44 84 LYS A N 1
ATOM 683 C CA . LYS A 1 84 ? -15.707 10.642 -2.950 1.00 79.44 84 LYS A CA 1
ATOM 684 C C . LYS A 1 84 ? -15.243 12.044 -2.575 1.00 79.44 84 LYS A C 1
ATOM 686 O O . LYS A 1 84 ? -16.024 12.786 -1.987 1.00 79.44 84 LYS A O 1
ATOM 691 N N . LEU A 1 85 ? -14.024 12.415 -2.966 1.00 72.75 85 LEU A N 1
ATOM 692 C CA . LEU A 1 85 ? -13.517 13.781 -2.826 1.00 72.75 85 LEU A CA 1
ATOM 693 C C . LEU A 1 85 ? -14.359 14.768 -3.640 1.00 72.75 85 LEU A C 1
ATOM 695 O O . LEU A 1 85 ? -14.570 15.888 -3.199 1.00 72.75 85 LEU A O 1
ATOM 699 N N . GLY A 1 86 ? -14.878 14.338 -4.793 1.00 69.69 86 GLY A N 1
ATOM 700 C CA . GLY A 1 86 ? -15.832 15.057 -5.636 1.00 69.69 86 GLY A CA 1
ATOM 701 C C . GLY A 1 86 ? -17.141 15.425 -4.943 1.00 69.69 86 GLY A C 1
ATOM 702 O O . GLY A 1 86 ? -17.594 16.554 -5.065 1.00 69.69 86 GLY A O 1
ATOM 703 N N . LYS A 1 87 ? -17.731 14.500 -4.184 1.00 65.12 87 LYS A N 1
ATOM 704 C CA . LYS A 1 87 ? -18.993 14.723 -3.455 1.00 65.12 87 LYS A CA 1
ATOM 705 C C . LYS A 1 87 ? -18.844 15.614 -2.221 1.00 65.12 87 LYS A C 1
ATOM 707 O O . LYS A 1 87 ? -19.826 16.171 -1.760 1.00 65.12 87 LYS A O 1
ATOM 712 N N . LEU A 1 88 ? -17.627 15.775 -1.703 1.00 59.56 88 LEU A N 1
ATOM 713 C CA . LEU A 1 88 ? -17.325 16.733 -0.634 1.00 59.56 88 LEU A CA 1
ATOM 714 C C . LEU A 1 88 ? -17.200 18.184 -1.168 1.00 59.56 88 LEU A C 1
ATOM 716 O O . LEU A 1 88 ? -16.838 19.073 -0.404 1.00 59.56 88 LEU A O 1
ATOM 720 N N . ARG A 1 89 ? -17.463 18.425 -2.470 1.00 59.00 89 ARG A N 1
ATOM 721 C CA . ARG A 1 89 ? -17.251 19.701 -3.186 1.00 59.00 89 ARG A CA 1
ATOM 722 C C . ARG A 1 89 ? -18.460 20.668 -3.251 1.00 59.00 89 ARG A C 1
ATOM 724 O O . ARG A 1 89 ? -18.423 21.568 -4.084 1.00 59.00 89 ARG A O 1
ATOM 731 N N . GLU A 1 90 ? -19.505 20.543 -2.437 1.00 54.62 90 GLU A N 1
ATOM 732 C CA . GLU A 1 90 ? -20.661 21.474 -2.506 1.00 54.62 90 GLU A CA 1
ATOM 733 C C . GLU A 1 90 ? -20.600 22.699 -1.560 1.00 54.62 90 GLU A C 1
ATOM 735 O O . GLU A 1 90 ? -21.568 23.444 -1.499 1.00 54.62 90 GLU A O 1
ATOM 740 N N . ASP A 1 91 ? -19.480 22.972 -0.870 1.00 52.56 91 ASP A N 1
ATOM 741 C CA . ASP A 1 91 ? -19.378 24.071 0.119 1.00 52.56 91 ASP A CA 1
ATOM 742 C C . ASP A 1 91 ? -18.145 24.992 -0.095 1.00 52.56 91 ASP A C 1
ATOM 744 O O . ASP A 1 91 ? -17.018 24.516 -0.204 1.00 52.56 91 ASP A O 1
ATOM 748 N N . ASP A 1 92 ? -18.319 26.319 -0.145 1.00 51.94 92 ASP A N 1
ATOM 749 C CA . ASP A 1 92 ? -17.425 27.352 -0.732 1.00 51.94 92 ASP A CA 1
ATOM 750 C C . ASP A 1 92 ? -15.976 27.475 -0.182 1.00 51.94 92 ASP A C 1
ATOM 752 O O . ASP A 1 92 ? -15.147 28.216 -0.716 1.00 51.94 92 ASP A O 1
ATOM 756 N N . THR A 1 93 ? -15.574 26.666 0.800 1.00 57.00 93 THR A N 1
ATOM 757 C CA . THR A 1 93 ? -14.183 26.560 1.314 1.00 57.00 93 THR A CA 1
ATOM 758 C C . THR A 1 93 ? -13.202 25.930 0.288 1.00 57.00 93 THR A C 1
ATOM 760 O O . THR A 1 93 ? -11.982 25.870 0.472 1.00 57.00 93 THR A O 1
ATOM 763 N N . ILE A 1 94 ? -13.721 25.463 -0.850 1.00 53.22 94 ILE A N 1
ATOM 764 C CA . ILE A 1 94 ? -13.069 24.540 -1.787 1.00 53.22 94 ILE A CA 1
ATOM 765 C C . ILE A 1 94 ? -11.936 25.141 -2.629 1.00 53.22 94 ILE A C 1
ATOM 767 O O . ILE A 1 94 ? -11.087 24.383 -3.092 1.00 53.22 94 ILE A O 1
ATOM 771 N N . SER A 1 95 ? -11.852 26.457 -2.851 1.00 52.59 95 SER A N 1
ATOM 772 C CA . SER A 1 95 ? -10.788 27.011 -3.718 1.00 52.59 95 SER A CA 1
ATOM 773 C C . SER A 1 95 ? -9.381 26.811 -3.134 1.00 52.59 95 SER A C 1
ATOM 775 O O . SER A 1 95 ? -8.481 26.348 -3.836 1.00 52.59 95 SER A O 1
ATOM 777 N N . ASN A 1 96 ? -9.200 27.067 -1.835 1.00 53.78 96 ASN A N 1
ATOM 778 C CA . ASN A 1 96 ? -7.914 26.846 -1.162 1.00 53.78 96 ASN A CA 1
ATOM 779 C C . ASN A 1 96 ? -7.626 25.351 -0.971 1.00 53.78 96 ASN A C 1
ATOM 781 O O . ASN A 1 96 ? -6.493 24.904 -1.137 1.00 53.78 96 ASN A O 1
ATOM 785 N N . ILE A 1 97 ? -8.665 24.549 -0.720 1.00 57.34 97 ILE A N 1
ATOM 786 C CA . ILE A 1 97 ? -8.546 23.090 -0.633 1.00 57.34 97 ILE A CA 1
ATOM 787 C C . ILE A 1 97 ? -8.176 22.481 -2.001 1.00 57.34 97 ILE A C 1
ATOM 789 O O . ILE A 1 97 ? -7.392 21.540 -2.049 1.00 57.34 97 ILE A O 1
ATOM 793 N N . ARG A 1 98 ? -8.651 23.033 -3.131 1.00 53.16 98 ARG A N 1
ATOM 794 C CA . ARG A 1 98 ? -8.300 22.569 -4.491 1.00 53.16 98 ARG A CA 1
ATOM 795 C C . ARG A 1 98 ? -6.801 22.644 -4.778 1.00 53.16 98 ARG A C 1
ATOM 797 O O . ARG A 1 98 ? -6.300 21.752 -5.459 1.00 53.16 98 ARG A O 1
ATOM 804 N N . SER A 1 99 ? -6.104 23.681 -4.306 1.00 57.75 99 SER A N 1
ATOM 8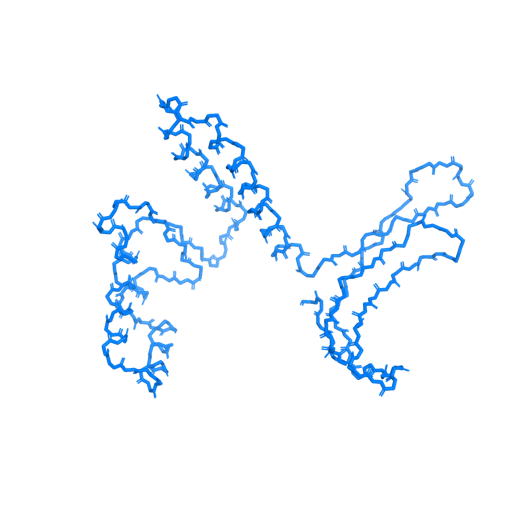05 C CA . SER A 1 99 ? -4.649 23.791 -4.494 1.00 57.75 99 SER A CA 1
ATOM 806 C C . SER A 1 99 ? -3.929 22.675 -3.739 1.00 57.75 99 SER A C 1
ATOM 808 O O . SER A 1 99 ? -3.154 21.929 -4.330 1.00 57.75 99 SER A O 1
ATOM 810 N N . ASN A 1 100 ? -4.301 22.474 -2.473 1.00 58.50 100 ASN A N 1
ATOM 811 C CA . ASN A 1 100 ? -3.708 21.444 -1.622 1.00 58.50 100 ASN A CA 1
ATOM 812 C C . ASN A 1 100 ? -4.036 20.022 -2.115 1.00 58.50 100 ASN A C 1
ATOM 814 O O . ASN A 1 100 ? -3.194 19.134 -2.051 1.00 58.50 100 ASN A O 1
ATOM 818 N N . ILE A 1 101 ? -5.240 19.784 -2.650 1.00 60.41 101 ILE A N 1
ATOM 819 C CA . ILE A 1 101 ? -5.616 18.475 -3.211 1.00 60.41 101 ILE A CA 1
ATOM 820 C C . ILE A 1 101 ? -4.867 18.188 -4.515 1.00 60.41 101 ILE A C 1
ATOM 822 O O . ILE A 1 101 ? -4.457 17.052 -4.719 1.00 60.41 101 ILE A O 1
ATOM 826 N N . ARG A 1 102 ? -4.630 19.188 -5.379 1.00 68.81 102 ARG A N 1
ATOM 827 C CA . ARG A 1 102 ? -3.778 18.998 -6.567 1.00 68.81 102 ARG A CA 1
ATOM 828 C C . ARG A 1 102 ? -2.364 18.577 -6.182 1.00 68.81 102 ARG A C 1
ATOM 830 O O . ARG A 1 102 ? -1.808 17.695 -6.824 1.00 68.81 102 ARG A O 1
ATOM 837 N N . GLU A 1 103 ? -1.809 19.164 -5.127 1.00 68.69 103 GLU A N 1
ATOM 838 C CA . GLU A 1 103 ? -0.504 18.752 -4.606 1.00 68.69 103 GLU A CA 1
ATOM 839 C C . GLU A 1 103 ? -0.530 17.308 -4.092 1.00 68.69 103 GLU A C 1
ATOM 841 O O . GLU A 1 103 ? 0.379 16.538 -4.389 1.00 68.69 103 GLU A O 1
ATOM 846 N N . VAL A 1 104 ? -1.595 16.904 -3.390 1.00 69.06 104 VAL A N 1
ATOM 847 C CA . VAL A 1 104 ? -1.765 15.520 -2.919 1.00 69.06 104 VAL A CA 1
ATOM 848 C C . VAL A 1 104 ? -1.928 14.533 -4.079 1.00 69.06 104 VAL A C 1
ATOM 850 O O . VAL A 1 104 ? -1.296 13.481 -4.053 1.00 69.06 104 VAL A O 1
ATOM 853 N N . ASP A 1 105 ? -2.712 14.852 -5.111 1.00 71.69 105 ASP A N 1
ATOM 854 C CA . ASP A 1 105 ? -2.874 13.996 -6.294 1.00 71.69 105 ASP A CA 1
ATOM 855 C C . ASP A 1 105 ? -1.554 13.834 -7.059 1.00 71.69 105 ASP A C 1
ATOM 857 O O . ASP A 1 105 ? -1.220 12.726 -7.482 1.00 71.69 105 ASP A O 1
ATOM 861 N N . GLU A 1 106 ? -0.777 14.909 -7.218 1.00 73.75 106 GLU A N 1
ATOM 862 C CA . GLU A 1 106 ? 0.550 14.839 -7.837 1.00 73.75 106 GLU A CA 1
ATOM 863 C C . GLU A 1 106 ? 1.537 14.040 -6.976 1.00 73.75 106 GLU A C 1
ATOM 865 O O . GLU A 1 106 ? 2.286 13.223 -7.508 1.00 73.75 106 GLU A O 1
ATOM 870 N N . LEU A 1 107 ? 1.484 14.171 -5.646 1.00 71.88 107 LEU A N 1
ATOM 871 C CA . LEU A 1 107 ? 2.274 13.341 -4.732 1.00 71.88 107 LEU A CA 1
ATOM 872 C C . LEU A 1 107 ? 1.877 11.865 -4.808 1.00 71.88 107 LEU A C 1
ATOM 874 O O . LEU A 1 107 ? 2.754 11.007 -4.829 1.00 71.88 107 LEU A O 1
ATOM 878 N N . ILE A 1 108 ? 0.583 11.543 -4.868 1.00 72.25 108 ILE A N 1
ATOM 879 C CA . ILE A 1 108 ? 0.108 10.160 -4.998 1.00 72.25 108 ILE A CA 1
ATOM 880 C C . ILE A 1 108 ? 0.551 9.587 -6.339 1.00 72.25 108 ILE A C 1
ATOM 882 O O . ILE A 1 108 ? 1.109 8.493 -6.368 1.00 72.25 108 ILE A O 1
ATOM 886 N N . LYS A 1 109 ? 0.358 10.322 -7.440 1.00 73.38 109 LYS A N 1
ATOM 887 C CA . LYS A 1 109 ? 0.853 9.908 -8.756 1.00 73.38 109 LYS A CA 1
ATOM 888 C C . LYS A 1 109 ? 2.354 9.679 -8.725 1.00 73.38 109 LYS A C 1
ATOM 890 O O . LYS A 1 109 ? 2.788 8.650 -9.231 1.00 73.38 109 LYS A O 1
ATOM 895 N N . ASP A 1 110 ? 3.136 10.572 -8.123 1.00 73.19 110 ASP A N 1
ATOM 896 C CA . ASP A 1 110 ? 4.588 10.419 -8.046 1.00 73.19 110 ASP A CA 1
ATOM 897 C C . ASP A 1 110 ? 4.983 9.214 -7.183 1.00 73.19 110 ASP A C 1
ATOM 899 O O . ASP A 1 110 ? 5.772 8.388 -7.629 1.00 73.19 110 ASP A O 1
ATOM 903 N N . GLN A 1 111 ? 4.387 9.026 -6.002 1.00 68.81 111 GLN A N 1
ATOM 904 C CA . GLN A 1 111 ? 4.661 7.877 -5.127 1.00 68.81 111 GLN A CA 1
ATOM 905 C C . GLN A 1 111 ? 4.283 6.545 -5.785 1.00 68.81 111 GLN A C 1
ATOM 907 O O . GLN A 1 111 ? 5.071 5.601 -5.783 1.00 68.81 111 GLN A O 1
ATOM 912 N N . VAL A 1 112 ? 3.109 6.477 -6.414 1.00 67.19 112 VAL A N 1
ATOM 913 C CA . VAL A 1 112 ? 2.634 5.299 -7.152 1.00 67.19 112 VAL A CA 1
ATOM 914 C C . VAL A 1 112 ? 3.540 5.025 -8.352 1.00 67.19 112 VAL A C 1
ATOM 916 O O . VAL A 1 112 ? 3.997 3.900 -8.543 1.00 67.19 112 VAL A O 1
ATOM 919 N N . THR A 1 113 ? 3.885 6.052 -9.126 1.00 65.25 113 THR A N 1
ATOM 920 C CA . THR A 1 113 ? 4.807 5.941 -10.266 1.00 65.25 113 THR A CA 1
ATOM 921 C C . THR A 1 113 ? 6.193 5.487 -9.812 1.00 65.25 113 THR A C 1
ATOM 923 O O . THR A 1 113 ? 6.793 4.616 -10.435 1.00 65.25 113 THR A O 1
ATOM 926 N N . ASN A 1 114 ? 6.687 6.013 -8.693 1.00 63.59 114 ASN A N 1
ATOM 927 C CA . ASN A 1 114 ? 7.951 5.610 -8.089 1.00 63.59 114 ASN A CA 1
ATOM 928 C C . ASN A 1 114 ? 7.913 4.186 -7.525 1.00 63.59 114 ASN A C 1
ATOM 930 O O . ASN A 1 114 ? 8.981 3.603 -7.398 1.00 63.59 114 ASN A O 1
ATOM 934 N N . MET A 1 115 ? 6.738 3.626 -7.220 1.00 60.19 115 MET A N 1
ATOM 935 C CA . MET A 1 115 ? 6.567 2.235 -6.787 1.00 60.19 115 MET A CA 1
ATOM 936 C C . MET A 1 115 ? 6.493 1.264 -7.978 1.00 60.19 115 MET A C 1
ATOM 938 O O . MET A 1 115 ? 7.158 0.233 -7.968 1.00 60.19 115 MET A O 1
ATOM 942 N N . TYR A 1 116 ? 5.722 1.592 -9.022 1.00 58.97 116 TYR A N 1
ATOM 943 C CA . TYR A 1 116 ? 5.505 0.706 -10.179 1.00 58.97 116 TYR A CA 1
ATOM 944 C C . TYR A 1 116 ? 6.595 0.801 -11.252 1.00 58.97 116 TYR A C 1
ATOM 946 O O . TYR A 1 116 ? 6.887 -0.189 -11.920 1.00 58.97 116 TYR A O 1
ATOM 954 N N . LEU A 1 117 ? 7.225 1.967 -11.425 1.00 58.72 117 LEU A N 1
ATOM 955 C CA . LEU A 1 117 ? 8.360 2.132 -12.341 1.00 58.72 117 LEU A CA 1
ATOM 956 C C . LEU A 1 117 ? 9.692 1.774 -11.681 1.00 58.72 117 LEU A C 1
ATOM 958 O O . LEU A 1 117 ? 10.740 2.131 -12.211 1.00 58.72 117 LEU A O 1
ATOM 962 N N . TRP A 1 118 ? 9.673 1.109 -10.527 1.00 53.72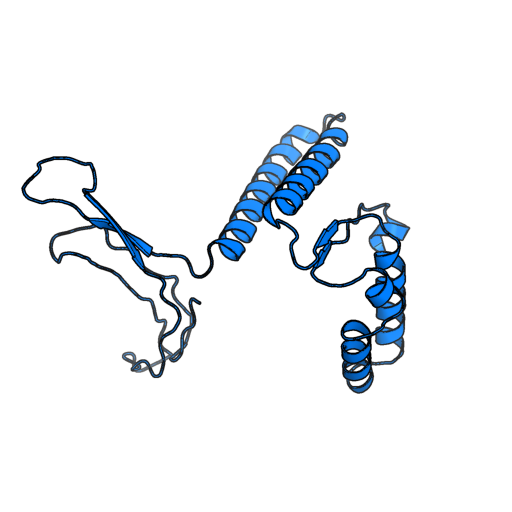 118 TRP A N 1
ATOM 963 C CA . TRP A 1 118 ? 10.874 0.718 -9.807 1.00 53.72 118 TRP A CA 1
ATOM 964 C C . TRP A 1 118 ? 11.370 -0.672 -10.228 1.00 53.72 118 TRP A C 1
ATOM 966 O O . TRP A 1 118 ? 10.569 -1.605 -10.318 1.00 53.72 118 TRP A O 1
ATOM 976 N N . PRO A 1 119 ? 12.680 -0.845 -10.489 1.00 59.31 119 PRO A N 1
ATOM 977 C CA . PRO A 1 119 ? 13.718 0.186 -10.591 1.00 59.31 119 PRO A CA 1
ATOM 978 C C . PRO A 1 119 ? 13.485 1.131 -11.766 1.00 59.31 119 PRO A C 1
ATOM 980 O O . PRO A 1 119 ? 13.237 0.670 -12.885 1.00 59.31 119 PRO A O 1
ATOM 983 N N . LYS A 1 120 ? 13.659 2.442 -11.518 1.00 69.12 120 LYS A N 1
ATOM 984 C CA . LYS A 1 120 ? 13.558 3.478 -12.558 1.00 69.12 120 LYS A CA 1
ATOM 985 C C . LYS A 1 120 ? 14.483 3.112 -13.709 1.00 69.12 120 LYS A C 1
ATOM 987 O O . LYS A 1 120 ? 15.707 3.145 -13.569 1.00 69.12 120 LYS A O 1
ATOM 992 N N . ALA A 1 121 ? 13.886 2.756 -14.841 1.00 76.69 121 ALA A N 1
ATOM 993 C CA . ALA A 1 121 ? 14.634 2.466 -16.043 1.00 76.69 121 ALA A CA 1
ATOM 994 C C . ALA A 1 121 ? 15.188 3.772 -16.624 1.00 76.69 121 ALA A C 1
ATOM 996 O O . ALA A 1 121 ? 14.481 4.768 -16.774 1.00 76.69 121 ALA A O 1
ATOM 997 N N . LEU A 1 122 ? 16.480 3.781 -16.930 1.00 82.19 122 LEU A N 1
ATOM 998 C CA . LEU A 1 122 ? 17.112 4.862 -17.664 1.00 82.19 122 LEU A CA 1
ATOM 999 C C . LEU A 1 122 ? 16.846 4.627 -19.151 1.00 82.19 122 LEU A C 1
ATOM 1001 O O . LEU A 1 122 ? 17.431 3.725 -19.748 1.00 82.19 122 LEU A O 1
ATOM 1005 N N . GLU A 1 123 ? 15.963 5.433 -19.731 1.00 80.44 123 GLU A N 1
ATOM 1006 C CA . GLU A 1 123 ? 15.696 5.442 -21.169 1.00 80.44 123 GLU A CA 1
ATOM 1007 C C . GLU A 1 123 ? 16.659 6.395 -21.876 1.00 80.44 123 GLU A C 1
ATOM 1009 O O . GLU A 1 123 ? 16.680 7.605 -21.607 1.00 80.44 123 GLU A O 1
ATOM 1014 N N . VAL A 1 124 ? 17.477 5.843 -22.770 1.00 80.94 124 VAL A N 1
ATOM 1015 C CA . VAL A 1 124 ? 18.435 6.602 -23.572 1.00 80.94 124 VAL A CA 1
ATOM 1016 C C . VAL A 1 124 ? 18.090 6.440 -25.051 1.00 80.94 124 VAL A C 1
ATOM 1018 O O . VAL A 1 124 ? 18.220 5.336 -25.583 1.00 80.94 124 VAL A O 1
ATOM 1021 N N . PRO A 1 125 ? 17.629 7.511 -25.723 1.00 75.94 125 PRO A N 1
ATOM 1022 C CA . PRO A 1 125 ? 17.378 7.464 -27.153 1.00 75.94 125 PRO A CA 1
ATOM 1023 C C .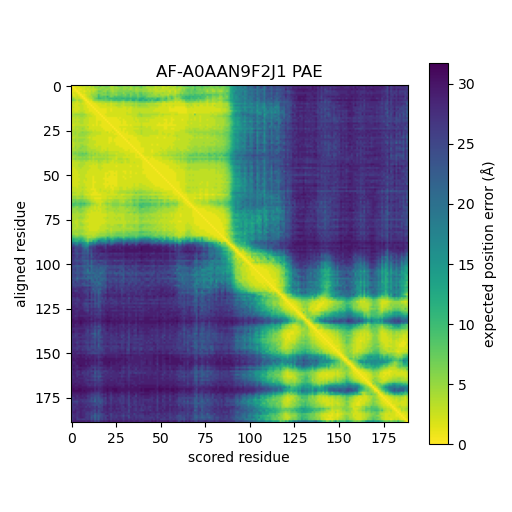 PRO A 1 125 ? 18.688 7.260 -27.919 1.00 75.94 125 PRO A C 1
ATOM 1025 O O . PRO A 1 125 ? 19.684 7.937 -27.658 1.00 75.94 125 PRO A O 1
ATOM 1028 N N . ILE A 1 126 ? 18.667 6.333 -28.870 1.00 78.50 126 ILE A N 1
ATOM 1029 C CA . ILE A 1 126 ? 19.758 6.075 -29.805 1.00 78.50 126 ILE A CA 1
ATOM 1030 C C . ILE A 1 126 ? 19.543 6.993 -31.004 1.00 78.50 126 ILE A C 1
ATOM 1032 O O . ILE A 1 126 ? 18.514 6.910 -31.676 1.00 78.50 126 ILE A O 1
ATOM 1036 N N . MET A 1 127 ? 20.502 7.881 -31.245 1.00 75.38 127 MET A N 1
ATOM 1037 C CA . MET A 1 127 ? 20.485 8.805 -32.376 1.00 75.38 127 MET A CA 1
ATOM 1038 C C . MET A 1 127 ? 21.346 8.245 -33.507 1.00 75.38 127 MET A C 1
ATOM 1040 O O . MET A 1 127 ? 22.396 7.659 -33.250 1.00 75.38 127 MET A O 1
ATOM 1044 N N . ASP A 1 128 ? 20.903 8.433 -34.747 1.00 73.75 128 ASP A N 1
ATOM 1045 C CA . ASP A 1 128 ? 21.690 8.116 -35.938 1.00 73.75 128 ASP A CA 1
ATOM 1046 C C . ASP A 1 128 ? 22.433 9.387 -36.379 1.00 73.75 128 ASP A C 1
ATOM 1048 O O . ASP A 1 128 ? 21.785 10.314 -36.862 1.00 73.75 128 ASP A O 1
ATOM 1052 N N . PRO A 1 129 ? 23.764 9.475 -36.204 1.00 68.62 129 PRO A N 1
ATOM 1053 C CA . PRO A 1 129 ? 24.521 10.685 -36.520 1.00 68.62 129 PRO A CA 1
ATOM 1054 C C . PRO A 1 129 ? 24.558 10.999 -38.022 1.00 68.62 129 PRO A C 1
ATOM 1056 O O . PRO A 1 129 ? 24.887 12.122 -38.391 1.00 68.62 129 PRO A O 1
ATOM 1059 N N . ALA A 1 130 ? 24.220 10.038 -38.891 1.00 70.00 130 ALA A N 1
ATOM 1060 C CA . ALA A 1 130 ? 24.125 10.255 -40.333 1.00 70.00 130 ALA A CA 1
ATOM 1061 C C . ALA A 1 130 ? 22.775 10.862 -40.758 1.00 70.00 130 ALA A C 1
ATOM 1063 O O . ALA A 1 130 ? 22.629 11.305 -41.897 1.00 70.00 130 ALA A O 1
ATOM 1064 N N . LYS A 1 131 ? 21.783 10.884 -39.859 1.00 64.62 131 LYS A N 1
ATOM 1065 C CA . LYS A 1 131 ? 20.470 11.488 -40.092 1.00 64.62 131 LYS A CA 1
ATOM 1066 C C . LYS A 1 131 ? 20.369 12.741 -39.236 1.00 64.62 131 LYS A C 1
ATOM 1068 O O . LYS A 1 131 ? 20.345 12.657 -38.015 1.00 64.62 131 LYS A O 1
ATOM 1073 N N . ASP A 1 132 ? 20.247 13.900 -39.874 1.00 58.25 132 ASP A N 1
ATOM 1074 C CA . ASP A 1 132 ? 20.109 15.219 -39.229 1.00 58.25 132 ASP A CA 1
ATOM 1075 C C . ASP A 1 132 ? 18.738 15.412 -38.524 1.00 58.25 132 ASP A C 1
ATOM 1077 O O . ASP A 1 132 ? 18.115 16.472 -38.543 1.00 58.25 132 ASP A O 1
ATOM 1081 N N . MET A 1 133 ? 18.187 14.341 -37.948 1.00 58.47 133 MET A N 1
ATOM 1082 C CA . MET A 1 133 ? 16.804 14.237 -37.505 1.00 58.47 133 MET A CA 1
ATOM 1083 C C . MET A 1 133 ? 16.729 14.084 -35.986 1.00 58.47 133 MET A C 1
ATOM 1085 O O . MET A 1 133 ? 17.384 13.240 -35.385 1.00 58.47 133 MET A O 1
ATOM 1089 N N . LYS A 1 134 ? 15.837 14.857 -35.356 1.00 66.44 134 LYS A N 1
ATOM 1090 C CA . LYS A 1 134 ? 15.545 14.823 -33.906 1.00 66.44 134 LYS A CA 1
ATOM 1091 C C . LYS A 1 134 ? 14.798 13.558 -33.439 1.00 66.44 134 LYS A C 1
ATOM 1093 O O . LYS A 1 134 ? 14.313 13.528 -32.309 1.00 66.44 134 LYS A O 1
ATOM 1098 N N . ILE A 1 135 ? 14.639 12.552 -34.302 1.00 70.25 135 ILE A N 1
ATOM 1099 C CA . ILE A 1 135 ? 13.849 11.347 -34.030 1.00 70.25 135 ILE A CA 1
ATOM 1100 C C . ILE A 1 135 ? 14.810 10.192 -33.723 1.00 70.25 135 ILE A C 1
ATOM 1102 O O . ILE A 1 135 ? 15.625 9.856 -34.583 1.00 70.25 135 ILE A O 1
ATOM 1106 N N . PRO A 1 136 ? 14.729 9.571 -32.533 1.00 75.50 136 PRO A N 1
ATOM 1107 C CA . PRO A 1 136 ? 15.596 8.452 -32.194 1.00 75.50 136 PRO A CA 1
ATOM 1108 C C . PRO A 1 136 ? 15.281 7.221 -33.045 1.00 75.50 136 PRO A C 1
ATOM 1110 O O . PRO A 1 136 ? 14.118 6.893 -33.269 1.00 75.50 136 PRO A O 1
ATOM 1113 N N . VAL A 1 137 ? 16.323 6.504 -33.472 1.00 82.25 137 VAL A N 1
ATOM 1114 C CA . VAL A 1 137 ? 16.190 5.235 -34.213 1.00 82.25 137 VAL A CA 1
ATOM 1115 C C . VAL A 1 137 ? 15.872 4.047 -33.300 1.00 82.25 137 VAL A C 1
ATOM 1117 O O . VAL A 1 137 ? 15.518 2.973 -33.776 1.00 82.25 137 VAL A O 1
ATOM 1120 N N . GLY A 1 138 ? 15.970 4.237 -31.984 1.00 82.44 138 GLY A N 1
ATOM 1121 C CA . GLY A 1 138 ? 15.590 3.259 -30.972 1.00 82.44 138 GLY A CA 1
ATOM 1122 C C . GLY A 1 138 ? 15.737 3.819 -29.560 1.00 82.44 138 GLY A C 1
ATOM 1123 O O . GLY A 1 138 ? 16.293 4.901 -29.365 1.00 82.44 138 GLY A O 1
ATOM 1124 N N . ILE A 1 139 ? 15.247 3.083 -28.562 1.00 83.56 139 ILE A N 1
ATOM 1125 C CA . ILE A 1 139 ? 15.381 3.439 -27.143 1.00 83.56 139 ILE A CA 1
ATOM 1126 C C . ILE A 1 139 ? 16.111 2.305 -26.429 1.00 83.56 139 ILE A C 1
ATOM 1128 O O . ILE A 1 139 ? 15.653 1.163 -26.430 1.00 83.56 139 ILE A O 1
ATOM 1132 N N . LEU A 1 140 ? 17.236 2.626 -25.794 1.00 82.94 140 LEU A N 1
ATOM 1133 C CA . LEU A 1 140 ? 17.914 1.727 -24.870 1.00 82.94 140 LEU A CA 1
ATOM 1134 C C . LEU A 1 140 ? 17.311 1.897 -23.472 1.00 82.94 140 LEU A C 1
ATOM 1136 O O . LEU A 1 140 ? 17.356 2.990 -22.907 1.00 82.94 140 LEU A O 1
ATOM 1140 N N . ILE A 1 141 ? 16.779 0.815 -22.904 1.00 84.38 141 ILE A N 1
ATOM 1141 C CA . ILE A 1 141 ? 16.191 0.787 -21.560 1.00 84.38 141 ILE A CA 1
ATOM 1142 C C . ILE A 1 141 ? 17.172 0.092 -20.613 1.00 84.38 141 ILE A C 1
ATOM 1144 O O . ILE A 1 141 ? 17.414 -1.107 -20.740 1.00 84.38 141 ILE A O 1
ATOM 1148 N N . VAL A 1 142 ? 17.727 0.823 -19.644 1.00 84.75 142 VAL A N 1
ATOM 1149 C CA . VAL A 1 142 ? 18.691 0.270 -18.677 1.00 84.75 142 VAL A CA 1
ATOM 1150 C C . VAL A 1 142 ? 18.122 0.285 -17.265 1.00 84.75 142 VAL A C 1
ATOM 1152 O O . VAL A 1 142 ? 17.811 1.345 -16.728 1.00 84.75 142 VAL A O 1
ATOM 1155 N N . LYS A 1 143 ? 18.049 -0.882 -16.618 1.00 86.12 143 LYS A N 1
ATOM 1156 C CA . LYS A 1 143 ? 17.688 -1.007 -15.198 1.00 86.12 143 LYS A CA 1
ATOM 1157 C C . LYS A 1 143 ? 18.947 -1.194 -14.360 1.00 86.12 143 LYS A C 1
ATOM 1159 O O . LYS A 1 143 ? 19.635 -2.205 -14.476 1.00 86.12 143 LYS A O 1
ATOM 1164 N N . VAL A 1 144 ? 19.248 -0.217 -13.510 1.00 86.06 144 VAL A N 1
ATOM 1165 C CA . VAL A 1 144 ? 20.352 -0.311 -12.549 1.00 86.06 144 VAL A CA 1
ATOM 1166 C C . VAL A 1 144 ? 19.795 -0.892 -11.260 1.00 86.06 144 VAL A C 1
ATOM 1168 O O . VAL A 1 144 ? 18.974 -0.255 -10.613 1.00 86.06 144 VAL A O 1
ATOM 1171 N N . LEU A 1 145 ? 20.234 -2.098 -10.905 1.00 85.12 145 LEU A N 1
ATOM 1172 C CA . LEU A 1 145 ? 19.729 -2.788 -9.721 1.00 85.12 145 LEU A CA 1
ATOM 1173 C C . LEU A 1 145 ? 20.549 -2.423 -8.480 1.00 85.12 145 LEU A C 1
ATOM 1175 O O . LEU A 1 145 ? 20.069 -1.776 -7.560 1.00 85.12 145 LEU A O 1
ATOM 1179 N N . ARG A 1 146 ? 21.828 -2.785 -8.457 1.00 87.62 146 ARG A N 1
ATOM 1180 C CA . ARG A 1 146 ? 22.696 -2.535 -7.306 1.00 87.62 146 ARG A CA 1
ATOM 1181 C C . ARG A 1 146 ? 24.148 -2.425 -7.723 1.00 87.62 146 ARG A C 1
ATOM 1183 O O . ARG A 1 146 ? 24.534 -2.935 -8.773 1.00 87.62 146 ARG A O 1
ATOM 1190 N N . ALA A 1 147 ? 24.952 -1.816 -6.867 1.00 88.50 147 ALA A N 1
ATOM 1191 C CA . ALA A 1 147 ? 26.400 -1.956 -6.900 1.00 88.50 147 ALA A CA 1
ATOM 1192 C C . ALA A 1 147 ? 26.878 -2.487 -5.550 1.00 88.50 147 ALA A C 1
ATOM 1194 O O . ALA A 1 147 ? 26.233 -2.275 -4.529 1.00 88.50 147 ALA A O 1
ATOM 1195 N N . THR A 1 148 ? 28.013 -3.175 -5.541 1.00 88.75 148 THR A N 1
ATOM 1196 C CA . THR A 1 148 ? 28.588 -3.751 -4.321 1.00 88.75 148 THR A CA 1
ATOM 1197 C C . THR A 1 148 ? 30.062 -3.410 -4.226 1.00 88.75 148 THR A C 1
ATOM 1199 O O . THR A 1 148 ? 30.753 -3.417 -5.246 1.00 88.75 148 THR A O 1
ATOM 1202 N N . ARG A 1 149 ? 30.556 -3.192 -3.005 1.00 86.12 149 ARG A N 1
ATOM 1203 C CA . ARG A 1 149 ? 31.978 -2.955 -2.707 1.00 86.12 149 ARG A CA 1
ATOM 1204 C C . ARG A 1 149 ? 32.563 -1.773 -3.488 1.00 86.12 149 ARG A C 1
ATOM 1206 O O . ARG A 1 149 ? 33.668 -1.854 -4.025 1.00 86.12 149 ARG A O 1
ATOM 1213 N N . LEU A 1 150 ? 31.819 -0.670 -3.569 1.00 83.31 150 LEU A N 1
ATOM 1214 C CA . LEU A 1 150 ? 32.319 0.552 -4.195 1.00 83.31 150 LEU A CA 1
ATOM 1215 C C . LEU A 1 150 ? 33.560 1.072 -3.460 1.00 83.31 150 LEU A C 1
ATOM 1217 O O . LEU A 1 150 ? 33.665 0.973 -2.241 1.00 83.31 150 LEU A O 1
ATOM 1221 N N . LYS A 1 151 ? 34.517 1.633 -4.202 1.00 80.56 151 LYS A N 1
ATOM 1222 C CA . LYS A 1 151 ? 35.722 2.219 -3.606 1.00 80.56 151 LYS A CA 1
ATOM 1223 C C . LYS A 1 151 ? 35.394 3.587 -3.015 1.00 80.56 151 LYS A C 1
ATOM 1225 O O . LYS A 1 151 ? 34.862 4.451 -3.711 1.00 80.56 151 LYS A O 1
ATOM 1230 N N . LYS A 1 152 ? 35.765 3.800 -1.754 1.00 73.31 152 LYS A N 1
ATOM 1231 C CA . LYS A 1 152 ? 35.727 5.116 -1.114 1.00 73.31 152 LYS A CA 1
ATOM 1232 C C . LYS A 1 152 ? 36.823 5.992 -1.734 1.00 73.31 152 LYS A C 1
ATOM 1234 O O . LYS A 1 152 ? 37.990 5.612 -1.711 1.00 73.31 152 LYS A O 1
ATOM 1239 N N . LYS A 1 153 ? 36.433 7.115 -2.343 1.00 69.94 153 LYS A N 1
ATOM 1240 C CA . LYS A 1 153 ? 37.365 8.084 -2.946 1.00 69.94 153 LYS A CA 1
ATOM 1241 C C . LYS A 1 153 ? 37.708 9.246 -2.009 1.00 69.94 153 LYS A C 1
ATOM 1243 O O . LYS A 1 153 ? 38.787 9.807 -2.143 1.00 69.94 153 LYS A O 1
ATOM 1248 N N . ASP A 1 154 ? 36.837 9.550 -1.050 1.00 67.81 154 ASP A N 1
ATOM 1249 C CA . ASP A 1 154 ? 37.013 10.667 -0.120 1.00 67.81 154 ASP A CA 1
ATOM 1250 C C . ASP A 1 154 ? 37.642 10.208 1.201 1.00 67.81 154 ASP A C 1
ATOM 1252 O O . ASP A 1 154 ? 37.317 9.139 1.716 1.00 67.81 154 ASP A O 1
ATOM 1256 N N . LEU A 1 155 ? 38.539 11.015 1.776 1.00 60.97 155 LEU A N 1
ATOM 1257 C CA . LEU A 1 155 ? 39.240 10.692 3.029 1.00 60.97 155 LEU A CA 1
ATOM 1258 C C . LEU A 1 155 ? 38.305 10.740 4.256 1.00 60.97 155 LEU A C 1
ATOM 1260 O O . LEU A 1 155 ? 38.503 9.999 5.219 1.00 60.97 155 LEU A O 1
ATOM 1264 N N . VAL A 1 156 ? 37.233 11.538 4.199 1.00 59.22 156 VAL A N 1
ATOM 1265 C CA . VAL A 1 156 ? 36.270 11.748 5.293 1.00 59.22 156 VAL A CA 1
ATOM 1266 C C . VAL A 1 156 ? 34.848 11.473 4.792 1.00 59.22 156 VAL A C 1
ATOM 1268 O O . VAL A 1 156 ? 34.463 11.950 3.733 1.00 59.22 156 VAL A O 1
ATOM 1271 N N . GLY A 1 157 ? 34.061 10.700 5.551 1.00 65.75 157 GLY A N 1
ATOM 1272 C CA . GLY A 1 157 ? 32.689 10.307 5.180 1.00 65.75 157 GLY A CA 1
ATOM 1273 C C . GLY A 1 157 ? 32.589 8.978 4.417 1.00 65.75 157 GLY A C 1
ATOM 1274 O O . GLY A 1 157 ? 33.596 8.366 4.076 1.00 65.75 157 GLY A O 1
ATOM 1275 N N . ALA A 1 158 ? 31.375 8.468 4.217 1.00 67.88 158 ALA A N 1
ATOM 1276 C CA . ALA A 1 158 ? 31.107 7.328 3.334 1.00 67.88 158 ALA A CA 1
ATOM 1277 C C . ALA A 1 158 ? 30.648 7.865 1.966 1.00 67.88 158 ALA A C 1
ATOM 1279 O O . ALA A 1 158 ? 30.057 8.941 1.939 1.00 67.88 158 ALA A O 1
ATOM 1280 N N . PRO A 1 159 ? 30.930 7.171 0.849 1.00 75.81 159 PRO A N 1
ATOM 1281 C CA . PRO A 1 159 ? 30.633 7.703 -0.475 1.00 75.81 159 PRO A CA 1
ATOM 1282 C C . PRO A 1 159 ? 29.126 7.773 -0.733 1.00 75.81 159 PRO A C 1
ATOM 1284 O O . PRO A 1 159 ? 28.367 6.936 -0.238 1.00 75.81 159 PRO A O 1
ATOM 1287 N N . ASP A 1 160 ? 28.734 8.735 -1.569 1.00 83.38 160 ASP A N 1
ATOM 1288 C CA . ASP A 1 160 ? 27.358 8.961 -2.016 1.00 83.38 160 ASP A CA 1
ATOM 1289 C C . ASP A 1 160 ? 27.191 8.529 -3.488 1.00 83.38 160 ASP A C 1
ATOM 1291 O O . ASP A 1 160 ? 27.245 9.355 -4.408 1.00 83.38 160 ASP A O 1
ATOM 1295 N N . PRO A 1 161 ? 27.096 7.219 -3.777 1.00 85.31 161 PRO A N 1
ATOM 1296 C CA . PRO A 1 161 ? 27.154 6.725 -5.146 1.00 85.31 161 PRO A CA 1
ATOM 1297 C C . PRO A 1 161 ? 25.905 7.034 -5.979 1.00 85.31 161 PRO A C 1
ATOM 1299 O O . PRO A 1 161 ? 24.772 7.032 -5.495 1.00 85.31 161 PRO A O 1
ATOM 1302 N N . TYR A 1 162 ? 26.130 7.196 -7.283 1.00 87.25 162 TYR A N 1
ATOM 1303 C CA . TYR A 1 162 ? 25.124 7.231 -8.345 1.00 87.25 162 TYR A CA 1
ATOM 1304 C C . TYR A 1 162 ? 25.718 6.641 -9.633 1.00 87.25 162 TYR A C 1
ATOM 1306 O O . TYR A 1 162 ? 26.937 6.609 -9.808 1.00 87.25 162 TYR A O 1
ATOM 1314 N N . VAL A 1 163 ? 24.865 6.190 -10.551 1.00 87.12 163 VAL A N 1
ATOM 1315 C CA . VAL A 1 163 ? 25.268 5.691 -11.873 1.00 87.12 163 VAL A CA 1
ATOM 1316 C C . VAL A 1 163 ? 24.879 6.718 -12.924 1.00 87.12 163 VAL A C 1
ATOM 1318 O O . VAL A 1 163 ? 23.761 7.227 -12.907 1.00 87.12 163 VAL A O 1
ATOM 1321 N N . LYS A 1 164 ? 25.796 7.028 -13.845 1.00 86.06 164 LYS A N 1
ATOM 1322 C CA . LYS A 1 164 ? 25.548 7.882 -15.012 1.00 86.06 164 LYS A CA 1
ATOM 1323 C C . LYS A 1 164 ? 25.731 7.050 -16.276 1.00 86.06 164 LYS A C 1
ATOM 1325 O O . LYS A 1 164 ? 26.824 6.550 -16.517 1.00 86.06 164 LYS A O 1
ATOM 1330 N N . LEU A 1 165 ? 24.676 6.931 -17.074 1.00 83.62 165 LEU A N 1
ATOM 1331 C CA . LEU A 1 165 ? 24.709 6.274 -18.374 1.00 83.62 165 LEU A CA 1
ATOM 1332 C C . LEU A 1 165 ? 24.991 7.307 -19.470 1.00 83.62 165 LEU A C 1
ATOM 1334 O O . LEU A 1 165 ? 24.389 8.386 -19.475 1.00 83.62 165 LEU A O 1
ATOM 1338 N N . LYS A 1 166 ? 25.882 6.965 -20.398 1.00 75.75 166 LYS A N 1
ATOM 1339 C CA . LYS A 1 166 ? 26.156 7.706 -21.633 1.00 75.75 166 LYS A CA 1
ATOM 1340 C C . LYS A 1 166 ? 26.262 6.704 -22.777 1.00 75.75 166 LYS A C 1
ATOM 1342 O O . LYS A 1 166 ? 26.807 5.625 -22.565 1.00 75.75 166 LYS A O 1
ATOM 1347 N N . LEU A 1 167 ? 25.753 7.068 -23.950 1.00 74.06 167 LEU A N 1
ATOM 1348 C CA . LEU A 1 167 ? 25.890 6.257 -25.162 1.00 74.06 167 LEU A CA 1
ATOM 1349 C C . LEU A 1 167 ? 27.064 6.730 -26.036 1.00 74.06 167 LEU A C 1
ATOM 1351 O O . LEU A 1 167 ? 27.717 5.915 -26.673 1.00 74.06 167 LEU A O 1
ATOM 1355 N N . THR A 1 168 ? 27.357 8.032 -26.015 1.00 70.44 168 THR A N 1
ATOM 1356 C CA . THR A 1 168 ? 28.461 8.683 -26.734 1.00 70.44 168 THR A CA 1
ATOM 1357 C C . THR A 1 168 ? 29.157 9.708 -25.830 1.00 70.44 168 THR A C 1
ATOM 1359 O O . THR A 1 168 ? 28.567 10.205 -24.860 1.00 70.44 168 THR A O 1
ATOM 1362 N N . ASP A 1 169 ? 30.426 10.011 -26.119 1.00 66.38 169 ASP A N 1
ATOM 1363 C CA . ASP A 1 169 ? 31.229 10.969 -25.343 1.00 66.38 169 ASP A CA 1
ATOM 1364 C C . ASP A 1 169 ? 30.904 12.442 -25.672 1.00 66.38 169 ASP A C 1
ATOM 1366 O O . ASP A 1 169 ? 31.033 13.312 -24.803 1.00 66.38 169 ASP A O 1
ATOM 1370 N N . ASP A 1 170 ? 30.347 12.704 -26.860 1.00 58.12 170 ASP A N 1
ATOM 1371 C CA . ASP A 1 170 ? 30.005 14.037 -27.368 1.00 58.12 170 ASP A CA 1
ATOM 1372 C C . ASP A 1 170 ? 28.539 14.441 -27.076 1.00 58.12 170 ASP A C 1
ATOM 1374 O O . ASP A 1 170 ? 27.676 14.402 -27.946 1.00 58.12 170 ASP A O 1
ATOM 1378 N N . LYS A 1 171 ? 28.266 14.895 -25.839 1.00 61.12 171 LYS A N 1
ATOM 1379 C CA . LYS A 1 171 ? 27.022 15.588 -25.377 1.00 61.12 171 LYS A CA 1
ATOM 1380 C C . LYS A 1 171 ? 25.681 14.784 -25.462 1.00 61.12 171 LYS A C 1
ATOM 1382 O O . LYS A 1 171 ? 25.622 13.714 -26.045 1.00 61.12 171 LYS A O 1
ATOM 1387 N N . PRO A 1 172 ? 24.621 15.179 -24.705 1.00 61.50 172 PRO A N 1
ATOM 1388 C CA . PRO A 1 172 ? 23.660 14.235 -24.109 1.00 61.50 172 PRO A CA 1
ATOM 1389 C C . PRO A 1 172 ? 22.544 13.782 -25.073 1.00 61.50 172 PRO A C 1
ATOM 1391 O O . PRO A 1 172 ? 22.184 14.516 -25.991 1.00 61.50 172 PRO A O 1
ATOM 1394 N N . PRO A 1 173 ? 21.971 12.585 -24.825 1.00 56.47 173 PRO A N 1
ATOM 1395 C CA . PRO A 1 173 ? 21.301 12.269 -23.560 1.00 56.47 173 PRO A CA 1
ATOM 1396 C C . PRO A 1 173 ? 22.139 11.406 -22.607 1.00 56.47 173 PRO A C 1
ATOM 1398 O O . PRO A 1 173 ? 22.359 10.224 -22.846 1.00 56.47 173 PRO A O 1
ATOM 1401 N N . SER A 1 174 ? 22.543 11.970 -21.460 1.00 68.75 174 SER A N 1
ATOM 1402 C CA . SER A 1 174 ? 23.034 11.180 -20.321 1.00 68.75 174 SER A CA 1
ATOM 1403 C C . SER A 1 174 ? 21.964 11.121 -19.238 1.00 68.75 174 SER A C 1
ATOM 1405 O O . SER A 1 174 ? 21.485 12.170 -18.800 1.00 68.75 174 SER A O 1
ATOM 1407 N N . LYS A 1 175 ? 21.617 9.921 -18.777 1.00 82.56 175 LYS A N 1
ATOM 1408 C CA . LYS A 1 175 ? 20.677 9.708 -17.667 1.00 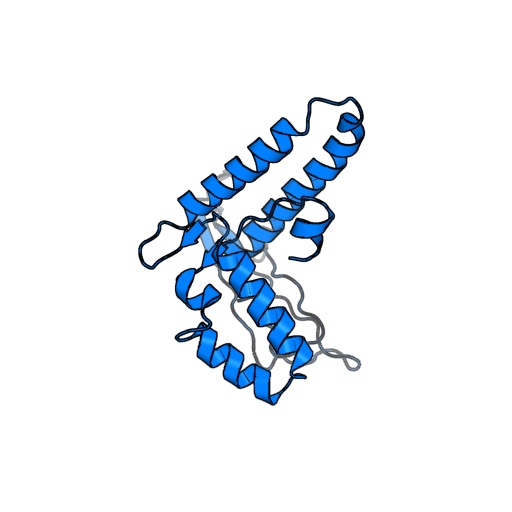82.56 175 LYS A CA 1
ATOM 1409 C C . LYS A 1 175 ? 21.446 9.260 -16.427 1.00 82.56 175 LYS A C 1
ATOM 1411 O O . LYS A 1 175 ? 22.494 8.629 -16.544 1.00 82.56 175 LYS A O 1
ATOM 1416 N N . LYS A 1 176 ? 20.958 9.610 -15.236 1.00 85.75 176 LYS A N 1
ATOM 1417 C CA . LYS A 1 176 ? 21.588 9.229 -13.965 1.00 85.75 176 LYS A CA 1
ATOM 1418 C C . LYS A 1 176 ? 20.576 8.657 -12.982 1.00 85.75 176 LYS A C 1
ATOM 1420 O O . LYS A 1 176 ? 19.413 9.052 -13.016 1.00 85.75 176 LYS A O 1
ATOM 1425 N N . THR A 1 177 ? 21.030 7.764 -12.109 1.00 83.44 177 THR A N 1
ATOM 1426 C CA . THR A 1 177 ? 20.235 7.278 -10.976 1.00 83.44 177 THR A CA 1
ATOM 1427 C C . THR A 1 177 ? 20.179 8.317 -9.853 1.00 83.44 177 THR A C 1
ATOM 1429 O O . THR A 1 177 ? 20.898 9.323 -9.869 1.00 83.44 177 THR A O 1
ATOM 1432 N N . THR A 1 178 ? 19.310 8.082 -8.868 1.00 82.81 178 THR A N 1
ATOM 1433 C CA . THR A 1 178 ? 19.319 8.842 -7.615 1.00 82.81 178 THR A CA 1
ATOM 1434 C C . THR A 1 178 ? 20.625 8.608 -6.862 1.00 82.81 178 THR A C 1
ATOM 1436 O O . THR A 1 178 ? 21.221 7.534 -6.932 1.00 82.81 178 THR A O 1
ATOM 1439 N N . VAL A 1 179 ? 21.083 9.620 -6.135 1.00 85.75 179 VAL A N 1
ATOM 1440 C CA . VAL A 1 179 ? 22.247 9.480 -5.258 1.00 85.75 179 VAL A CA 1
ATOM 1441 C C . VAL A 1 179 ? 21.823 8.685 -4.026 1.00 85.75 179 VAL A C 1
ATOM 1443 O O . VAL A 1 179 ? 20.791 8.984 -3.425 1.00 85.75 179 VAL A O 1
ATOM 1446 N N . LYS A 1 180 ? 22.588 7.657 -3.660 1.00 84.81 180 LYS A N 1
ATOM 1447 C CA . LYS A 1 180 ? 22.375 6.905 -2.418 1.00 84.81 180 LYS A CA 1
ATOM 1448 C C . LYS A 1 180 ? 23.324 7.442 -1.365 1.00 84.81 180 LYS A C 1
ATOM 1450 O O . LYS A 1 180 ? 24.512 7.553 -1.624 1.00 84.81 180 LYS A O 1
ATOM 1455 N N . TYR A 1 181 ? 22.790 7.783 -0.201 1.00 82.50 181 TYR A N 1
ATOM 1456 C CA . TYR A 1 181 ? 23.569 8.412 0.857 1.00 82.50 181 TYR A CA 1
ATOM 1457 C C . TYR A 1 181 ? 24.443 7.384 1.582 1.00 82.50 181 TYR A C 1
ATOM 1459 O O . TYR A 1 181 ? 23.940 6.346 2.017 1.00 82.50 181 TYR A O 1
ATOM 1467 N N . LYS A 1 182 ? 25.738 7.683 1.725 1.00 81.56 182 LYS A N 1
ATOM 1468 C CA . LYS A 1 182 ? 26.704 6.973 2.577 1.00 81.56 182 LYS A CA 1
ATOM 1469 C C . LYS A 1 182 ? 26.695 5.447 2.425 1.00 81.56 182 LYS A C 1
ATOM 1471 O O . LYS A 1 182 ? 26.721 4.722 3.418 1.00 81.56 182 LYS A O 1
ATOM 1476 N N . SER A 1 183 ? 26.697 4.942 1.190 1.00 80.75 183 SER A N 1
ATOM 1477 C CA . SER A 1 183 ? 26.629 3.500 0.922 1.00 80.75 183 SER A CA 1
ATOM 1478 C C . SER A 1 183 ? 27.729 3.011 -0.017 1.00 80.75 183 SER A C 1
ATOM 1480 O O . SER A 1 183 ? 27.962 3.566 -1.086 1.00 80.75 183 SER A O 1
ATOM 1482 N N . LEU A 1 184 ? 28.383 1.910 0.361 1.00 83.12 184 LEU A N 1
ATOM 1483 C CA . LEU A 1 184 ? 29.299 1.158 -0.512 1.00 83.12 184 LEU A CA 1
ATOM 1484 C C . LEU A 1 184 ? 28.581 0.051 -1.296 1.00 83.12 184 LEU A C 1
ATOM 1486 O O . LEU A 1 184 ? 29.160 -0.515 -2.226 1.00 83.12 184 LEU A O 1
ATOM 1490 N N . ASN A 1 185 ? 27.340 -0.255 -0.910 1.00 87.00 185 ASN A N 1
ATOM 1491 C CA . ASN A 1 185 ? 26.492 -1.273 -1.519 1.00 87.00 185 ASN A CA 1
ATOM 1492 C C . ASN A 1 185 ? 25.116 -0.670 -1.851 1.00 87.00 185 ASN A C 1
ATOM 1494 O O . ASN A 1 185 ? 24.120 -1.026 -1.224 1.00 87.00 185 ASN A O 1
ATOM 1498 N N . PRO A 1 186 ? 25.054 0.344 -2.728 1.00 87.00 186 PRO A N 1
ATOM 1499 C CA . PRO A 1 186 ? 23.796 1.001 -3.050 1.00 87.00 186 PRO A CA 1
ATOM 1500 C C . PRO A 1 186 ? 22.858 0.078 -3.835 1.00 87.00 186 PRO A C 1
ATOM 1502 O O . PRO A 1 186 ? 23.269 -0.575 -4.796 1.00 87.00 186 PRO A O 1
ATOM 1505 N N . GLU A 1 187 ? 21.582 0.112 -3.465 1.00 85.94 187 GLU A N 1
ATOM 1506 C CA . GLU A 1 187 ? 20.480 -0.530 -4.182 1.00 85.94 187 GLU A CA 1
ATOM 1507 C C . GLU A 1 187 ? 19.571 0.555 -4.768 1.00 85.94 187 GLU A C 1
ATOM 1509 O O . GLU A 1 187 ? 19.131 1.472 -4.066 1.00 85.94 187 GLU A O 1
ATOM 1514 N N . TRP A 1 188 ? 19.366 0.495 -6.080 1.00 81.00 188 TRP A N 1
ATOM 1515 C CA . TRP A 1 188 ? 18.410 1.299 -6.852 1.00 81.00 188 TRP A CA 1
ATOM 1516 C C . TRP A 1 188 ? 17.265 0.450 -7.410 1.00 81.00 188 TRP A C 1
ATOM 1518 O O . TRP A 1 188 ? 16.266 1.026 -7.851 1.00 81.00 188 TRP A O 1
ATOM 1528 N N . ASN A 1 189 ? 17.468 -0.875 -7.394 1.00 67.56 189 ASN A N 1
ATOM 1529 C CA . ASN A 1 189 ? 16.458 -1.914 -7.469 1.00 67.56 189 ASN A CA 1
ATOM 1530 C C . ASN A 1 189 ? 15.500 -1.796 -6.344 1.00 67.56 189 ASN A C 1
ATOM 1532 O O . ASN A 1 189 ? 15.913 -1.255 -5.288 1.00 67.56 189 ASN A O 1
#